Protein AF-A0A7S2Y8M7-F1 (afdb_monomer_lite)

Secondary structure (DSSP, 8-state):
----PPP--SSPPP--HHHHHHHHHHHHHHHHHHHHHHT-HHHHHHHHHHHHHH-HHHHHHHHHHHHHH-GGG--S-GGG-HHHHS------EEEEEE-TTS-EEEEEEE-SS---HHHHHHHHHHHHHHHHHTTT-HHHHHHHHHHHHHHH--SS--GGGGG----TTT-S-----HHHHHHHHHHHHHHHHHHHH-TTS--EEEEEE-TT-S-HHHHHHHHHHHHHHH---EEEE-HHHHHHHEEE-TTT--EEE--TT-TTSPPEEEEEEEEES-SSGGG---

Radius of gyration: 23.19 Å; chains: 1; bounding box: 55×46×73 Å

Organism: NCBI:txid265537

Structure (mmCIF, N/CA/C/O backbone):
data_AF-A0A7S2Y8M7-F1
#
_entry.id   AF-A0A7S2Y8M7-F1
#
loop_
_atom_site.group_PDB
_atom_site.id
_atom_site.type_symbol
_atom_site.label_atom_id
_atom_site.label_alt_id
_atom_site.label_comp_id
_atom_site.label_asym_id
_atom_site.label_entity_id
_atom_site.label_seq_id
_atom_site.pdbx_PDB_ins_code
_atom_site.Cartn_x
_atom_site.Cartn_y
_atom_site.Cartn_z
_atom_site.occupancy
_atom_site.B_iso_or_equiv
_atom_site.auth_seq_id
_atom_site.auth_comp_id
_atom_site.auth_asym_id
_atom_site.auth_atom_id
_atom_site.pdbx_PDB_model_num
ATOM 1 N N . SER A 1 1 ? 22.356 -1.212 14.391 1.00 62.28 1 SER A N 1
ATOM 2 C CA . SER A 1 1 ? 21.967 -1.662 13.042 1.00 62.28 1 SER A CA 1
ATOM 3 C C . SER A 1 1 ? 22.689 -0.812 12.019 1.00 62.28 1 SER A C 1
ATOM 5 O O . SER A 1 1 ? 22.822 0.383 12.260 1.00 62.28 1 SER A O 1
ATOM 7 N N . TYR A 1 2 ? 23.196 -1.401 10.939 1.00 74.50 2 TYR A N 1
ATOM 8 C CA . TYR A 1 2 ? 23.771 -0.664 9.812 1.00 74.50 2 TYR A CA 1
ATOM 9 C C . TYR A 1 2 ? 22.786 -0.729 8.638 1.00 74.50 2 TYR A C 1
ATOM 11 O O . TYR A 1 2 ? 21.996 -1.668 8.561 1.00 74.50 2 TYR A O 1
ATOM 19 N N . TYR A 1 3 ? 22.774 0.295 7.788 1.00 81.56 3 TYR A N 1
ATOM 20 C CA . TYR A 1 3 ? 21.923 0.319 6.600 1.00 81.56 3 TYR A CA 1
ATOM 21 C C . TYR A 1 3 ? 22.726 -0.162 5.396 1.00 81.56 3 TYR A C 1
ATOM 23 O O . TYR A 1 3 ? 23.853 0.287 5.185 1.00 81.56 3 TYR A O 1
ATOM 31 N N . GLU A 1 4 ? 22.125 -1.044 4.607 1.00 86.38 4 GLU A N 1
ATOM 32 C CA . GLU A 1 4 ? 22.617 -1.434 3.288 1.00 86.38 4 GLU A CA 1
ATOM 33 C C . GLU A 1 4 ? 21.734 -0.809 2.208 1.00 86.38 4 GLU A C 1
ATOM 35 O O . GLU A 1 4 ? 20.564 -0.486 2.440 1.00 86.38 4 GLU A O 1
ATOM 40 N N . CYS A 1 5 ? 22.294 -0.624 1.014 1.00 86.56 5 CYS A N 1
ATOM 41 C CA . CYS A 1 5 ? 21.503 -0.208 -0.134 1.00 86.56 5 CYS A CA 1
ATOM 42 C C . CYS A 1 5 ? 20.453 -1.275 -0.454 1.00 86.56 5 CYS A C 1
ATOM 44 O O . CYS A 1 5 ? 20.764 -2.465 -0.492 1.00 86.56 5 CYS A O 1
ATOM 46 N N . ALA A 1 6 ? 19.225 -0.839 -0.743 1.00 90.69 6 ALA A N 1
ATOM 47 C CA . ALA A 1 6 ? 18.210 -1.738 -1.272 1.00 90.69 6 ALA A CA 1
ATOM 48 C C . ALA A 1 6 ? 18.729 -2.399 -2.566 1.00 90.69 6 ALA A C 1
ATOM 50 O O . ALA A 1 6 ? 19.385 -1.722 -3.368 1.00 90.69 6 ALA A O 1
ATOM 51 N N . PRO A 1 7 ? 18.445 -3.692 -2.794 1.00 92.88 7 PRO A N 1
ATOM 52 C CA . PRO A 1 7 ? 18.804 -4.345 -4.042 1.00 92.88 7 PRO A CA 1
ATOM 53 C C . PRO A 1 7 ? 18.035 -3.682 -5.189 1.00 92.88 7 PRO A C 1
ATOM 55 O O . PRO A 1 7 ? 16.806 -3.689 -5.218 1.00 92.88 7 PRO A O 1
ATOM 58 N N . VAL A 1 8 ? 18.767 -3.087 -6.127 1.00 95.12 8 VAL A N 1
ATOM 59 C CA . VAL A 1 8 ? 18.212 -2.382 -7.288 1.00 95.12 8 VAL A CA 1
ATOM 60 C C . VAL A 1 8 ? 18.925 -2.835 -8.553 1.00 95.12 8 VAL A C 1
ATOM 62 O O . VAL A 1 8 ? 20.124 -3.118 -8.532 1.00 95.12 8 VAL A O 1
ATOM 65 N N . SER A 1 9 ? 18.205 -2.884 -9.675 1.00 96.00 9 SER A N 1
ATOM 66 C CA . SER A 1 9 ? 18.864 -2.999 -10.974 1.00 96.00 9 SER A CA 1
ATOM 67 C C . SER A 1 9 ? 19.657 -1.722 -11.255 1.00 96.00 9 SER A C 1
ATOM 69 O O . SER A 1 9 ? 19.232 -0.620 -10.899 1.00 96.00 9 SER A O 1
ATOM 71 N N . LEU A 1 10 ? 20.812 -1.856 -11.909 1.00 94.69 10 LEU A N 1
ATOM 72 C CA . LEU A 1 10 ? 21.636 -0.699 -12.267 1.00 94.69 10 LEU A CA 1
ATOM 73 C C . LEU A 1 10 ? 20.947 0.187 -13.318 1.00 94.69 10 LEU A C 1
ATOM 75 O O . LEU A 1 10 ? 21.017 1.408 -13.245 1.00 94.69 10 LEU A O 1
ATOM 79 N N . LEU A 1 11 ? 20.276 -0.436 -14.285 1.00 95.44 11 LEU A N 1
ATOM 80 C CA . LEU A 1 11 ? 19.568 0.218 -15.384 1.00 95.44 11 LEU A CA 1
ATOM 81 C C . LEU A 1 11 ? 18.094 -0.231 -15.398 1.00 95.44 11 LEU A C 1
ATOM 83 O O . LEU A 1 11 ? 17.776 -1.286 -14.829 1.00 95.44 11 LEU A O 1
ATOM 87 N N . PRO A 1 12 ? 17.186 0.560 -15.998 1.00 95.44 12 PRO A N 1
ATOM 88 C CA . PRO A 1 12 ? 15.781 0.185 -16.125 1.00 95.44 12 PRO A CA 1
ATOM 89 C C . PRO A 1 12 ? 15.594 -0.967 -17.123 1.00 95.44 12 PRO A C 1
ATOM 91 O O . PRO A 1 12 ? 16.407 -1.154 -18.027 1.00 95.44 12 PRO A O 1
ATOM 94 N N . ASN A 1 13 ? 14.488 -1.696 -16.975 1.00 92.94 13 ASN A N 1
ATOM 95 C CA . ASN A 1 13 ? 14.017 -2.653 -17.975 1.00 92.94 13 ASN A CA 1
ATOM 96 C C . ASN A 1 13 ? 13.012 -1.980 -18.916 1.00 92.94 13 ASN A C 1
ATOM 98 O O . ASN A 1 13 ? 12.191 -1.171 -18.482 1.00 92.94 13 ASN A O 1
ATOM 102 N N . ALA A 1 14 ? 13.057 -2.349 -20.191 1.00 93.00 14 ALA A N 1
ATOM 103 C CA . ALA A 1 14 ? 12.091 -1.959 -21.196 1.00 93.00 14 ALA A CA 1
ATOM 104 C C . ALA A 1 14 ? 10.721 -2.567 -20.883 1.00 93.00 14 ALA A C 1
ATOM 106 O O . ALA A 1 14 ? 10.606 -3.683 -20.373 1.00 93.00 14 ALA A O 1
ATOM 107 N N . PHE A 1 15 ? 9.676 -1.816 -21.214 1.00 94.38 15 PHE A N 1
ATOM 108 C CA . PHE A 1 15 ? 8.293 -2.243 -21.080 1.00 94.38 15 PHE A CA 1
ATOM 109 C C . PHE A 1 15 ? 7.463 -1.577 -22.186 1.00 94.38 15 PHE A C 1
ATOM 111 O O . PHE A 1 15 ? 7.668 -0.385 -22.437 1.00 94.38 15 PHE A O 1
ATOM 118 N N . PRO A 1 16 ? 6.546 -2.288 -22.870 1.00 93.56 16 PRO A N 1
ATOM 119 C CA . PRO A 1 16 ? 5.759 -1.680 -23.935 1.00 93.56 16 PRO A CA 1
ATOM 120 C C . PRO A 1 16 ? 4.859 -0.564 -23.395 1.00 93.56 16 PRO A C 1
ATOM 122 O O . PRO A 1 16 ? 4.104 -0.764 -22.444 1.00 93.56 16 PRO A O 1
ATOM 125 N N . LYS A 1 17 ? 4.896 0.608 -24.037 1.00 92.31 17 LYS A N 1
ATOM 126 C CA . LYS A 1 17 ? 4.125 1.788 -23.616 1.00 92.31 17 LYS A CA 1
ATOM 127 C C . LYS A 1 17 ? 2.622 1.511 -23.517 1.00 92.31 17 LYS A C 1
ATOM 129 O O . LYS A 1 17 ? 2.025 1.826 -22.496 1.00 92.31 17 LYS A O 1
ATOM 134 N N . ALA A 1 18 ? 2.038 0.870 -24.531 1.00 93.81 18 ALA A N 1
ATOM 135 C CA . ALA A 1 18 ? 0.612 0.536 -24.539 1.00 93.81 18 ALA A CA 1
ATOM 136 C C . ALA A 1 18 ? 0.225 -0.369 -23.355 1.00 93.81 18 ALA A C 1
ATOM 138 O O . ALA A 1 18 ? -0.795 -0.155 -22.708 1.00 93.81 18 ALA A O 1
ATOM 139 N N . SER A 1 19 ? 1.078 -1.341 -23.028 1.00 95.94 19 SER A N 1
ATOM 140 C CA . SER A 1 19 ? 0.894 -2.238 -21.888 1.00 95.94 19 SER A CA 1
ATOM 141 C C . SER A 1 19 ? 1.012 -1.493 -20.551 1.00 95.94 19 SER A C 1
ATOM 143 O O . SER A 1 19 ? 0.279 -1.789 -19.610 1.00 95.94 19 SER A O 1
ATOM 145 N N . PHE A 1 20 ? 1.917 -0.512 -20.453 1.00 95.88 20 PHE A N 1
ATOM 146 C CA . PHE A 1 20 ? 2.054 0.337 -19.264 1.00 95.88 20 PHE A CA 1
ATOM 147 C C . PHE A 1 20 ? 0.816 1.218 -19.069 1.00 95.88 20 PHE A C 1
ATOM 149 O O . PHE A 1 20 ? 0.250 1.248 -17.980 1.00 95.88 20 PHE A O 1
ATOM 156 N N . GLU A 1 21 ? 0.367 1.890 -20.129 1.00 96.62 21 GLU A N 1
ATOM 157 C CA . GLU A 1 21 ? -0.826 2.742 -20.113 1.00 96.62 21 GLU A CA 1
ATOM 158 C C . GLU A 1 21 ? -2.077 1.931 -19.757 1.00 96.62 21 GLU A C 1
ATOM 160 O O . GLU A 1 21 ? -2.838 2.341 -18.886 1.00 96.62 21 GLU A O 1
ATOM 165 N N . GLN A 1 22 ? -2.222 0.717 -20.299 1.00 97.88 22 GLN A N 1
ATOM 166 C CA . GLN A 1 22 ? -3.299 -0.197 -19.916 1.00 97.88 22 GLN A CA 1
ATOM 167 C C . GLN A 1 22 ? -3.300 -0.501 -18.406 1.00 97.88 22 GLN A C 1
ATOM 169 O O . GLN A 1 22 ? -4.365 -0.506 -17.784 1.00 97.88 22 GLN A O 1
ATOM 174 N N . ALA A 1 23 ? -2.130 -0.751 -17.802 1.00 97.75 23 ALA A N 1
ATOM 175 C CA . ALA A 1 23 ? -2.016 -1.006 -16.362 1.00 97.75 23 ALA A CA 1
ATOM 176 C C . ALA A 1 23 ? -2.401 0.227 -15.520 1.00 97.75 23 ALA A C 1
ATOM 178 O O . ALA A 1 23 ? -3.024 0.085 -14.465 1.00 97.75 23 ALA A O 1
ATOM 179 N N . VAL A 1 24 ? -2.062 1.431 -15.994 1.00 97.38 24 VAL A N 1
ATOM 180 C CA . VAL A 1 24 ? -2.455 2.700 -15.362 1.00 97.38 24 VAL A CA 1
ATOM 181 C C . VAL A 1 24 ? -3.969 2.911 -15.462 1.00 97.38 24 VAL A C 1
ATOM 183 O O . VAL A 1 24 ? -4.613 3.204 -14.453 1.00 97.38 24 VAL A O 1
ATOM 186 N N . ASP A 1 25 ? -4.550 2.697 -16.641 1.00 98.25 25 ASP A N 1
ATOM 187 C CA . ASP A 1 25 ? -5.970 2.935 -16.918 1.00 98.25 25 ASP A CA 1
ATOM 188 C C . ASP A 1 25 ? -6.894 1.990 -16.138 1.00 98.25 25 ASP A C 1
ATOM 190 O O . ASP A 1 25 ? -7.986 2.378 -15.707 1.00 98.25 25 ASP A O 1
ATOM 194 N N . VAL A 1 26 ? -6.462 0.745 -15.912 1.00 98.06 26 VAL A N 1
ATOM 195 C CA . VAL A 1 26 ? -7.257 -0.250 -15.179 1.00 98.06 26 VAL A CA 1
ATOM 196 C C . VAL A 1 26 ? -7.143 -0.112 -13.654 1.00 98.06 26 VAL A C 1
ATOM 198 O O . VAL A 1 26 ? -8.024 -0.582 -12.933 1.00 98.06 26 VAL A O 1
ATOM 201 N N . ALA A 1 27 ? -6.122 0.570 -13.125 1.00 97.81 27 ALA A N 1
ATOM 202 C CA . ALA A 1 27 ? -5.941 0.759 -11.681 1.00 97.81 27 ALA A CA 1
ATOM 203 C C . ALA A 1 27 ? -7.196 1.311 -10.954 1.00 97.81 27 ALA A C 1
ATOM 205 O O . ALA A 1 27 ? -7.647 0.683 -9.992 1.00 97.81 27 ALA A O 1
ATOM 206 N N . PRO A 1 28 ? -7.857 2.402 -11.405 1.00 98.25 28 PRO A N 1
ATOM 207 C CA . PRO A 1 28 ? -9.091 2.880 -10.771 1.00 98.25 28 PRO A CA 1
ATOM 208 C C . PRO A 1 28 ? -10.290 1.929 -10.936 1.00 98.25 28 PRO A C 1
ATOM 210 O O . PRO A 1 28 ? -11.275 2.050 -10.200 1.00 98.25 28 PRO A O 1
ATOM 213 N N . LEU A 1 29 ? -10.256 1.001 -11.899 1.00 98.38 29 LEU A N 1
ATOM 214 C CA . LEU A 1 29 ? -11.272 -0.048 -12.030 1.00 98.38 29 LEU A CA 1
ATOM 215 C C . LEU A 1 29 ? -11.071 -1.125 -10.962 1.00 98.38 29 LEU A C 1
ATOM 217 O O . LEU A 1 29 ? -12.041 -1.480 -10.296 1.00 98.38 29 LEU A O 1
ATOM 221 N N . PHE A 1 30 ? -9.830 -1.562 -10.725 1.00 98.44 30 PHE A N 1
ATOM 222 C CA . PHE A 1 30 ? -9.515 -2.471 -9.620 1.00 98.44 30 PHE A CA 1
ATOM 223 C C . PHE A 1 30 ? -9.813 -1.851 -8.255 1.00 98.44 30 PHE A C 1
ATOM 225 O O . PHE A 1 30 ? -10.385 -2.531 -7.409 1.00 98.44 30 PHE A O 1
ATOM 232 N N . ASN A 1 31 ? -9.538 -0.558 -8.058 1.00 98.31 31 ASN A N 1
ATOM 233 C CA . ASN A 1 31 ? -9.893 0.130 -6.812 1.00 98.31 31 ASN A CA 1
ATOM 234 C C . ASN A 1 31 ? -11.398 0.031 -6.522 1.00 98.31 31 ASN A C 1
ATOM 236 O O . ASN A 1 31 ? -11.794 -0.349 -5.424 1.00 98.31 31 ASN A O 1
ATOM 240 N N . ARG A 1 32 ? -12.240 0.310 -7.528 1.00 98.19 32 ARG A N 1
ATOM 241 C CA . ARG A 1 32 ? -13.704 0.198 -7.408 1.00 98.19 32 ARG A CA 1
ATOM 242 C C . ARG A 1 32 ? -14.181 -1.243 -7.261 1.00 98.19 32 ARG A C 1
ATOM 244 O O . ARG A 1 32 ? -15.197 -1.478 -6.614 1.00 98.19 32 ARG A O 1
ATOM 251 N N . LEU A 1 33 ? -13.489 -2.193 -7.885 1.00 98.06 33 LEU A N 1
ATOM 252 C CA . LEU A 1 33 ? -13.792 -3.611 -7.739 1.00 98.06 33 LEU A CA 1
ATOM 253 C C . LEU A 1 33 ? -13.556 -4.064 -6.295 1.00 98.06 33 LEU A C 1
ATOM 255 O O . LEU A 1 33 ? -14.461 -4.639 -5.702 1.00 98.06 33 LEU A O 1
ATOM 259 N N . VAL A 1 34 ? -12.383 -3.768 -5.728 1.00 98.06 34 VAL A N 1
ATOM 260 C CA . VAL A 1 34 ? -12.044 -4.121 -4.340 1.00 98.06 34 VAL A CA 1
ATOM 261 C C . VAL A 1 34 ? -13.020 -3.476 -3.366 1.00 98.06 34 VAL A C 1
ATOM 263 O O . VAL A 1 34 ? -13.545 -4.171 -2.504 1.00 98.06 34 VAL A O 1
ATOM 266 N N . ASP A 1 35 ? -13.310 -2.187 -3.542 1.00 97.19 35 ASP A N 1
ATOM 267 C CA . ASP A 1 35 ? -14.271 -1.453 -2.717 1.00 97.19 35 ASP A CA 1
ATOM 268 C C . ASP A 1 35 ? -15.641 -2.154 -2.689 1.00 97.19 35 ASP A C 1
ATOM 270 O O . ASP A 1 35 ? -16.102 -2.589 -1.635 1.00 97.19 35 ASP A O 1
ATOM 274 N N . ARG A 1 36 ? -16.232 -2.417 -3.862 1.00 97.06 36 ARG A N 1
ATOM 275 C CA . ARG A 1 36 ? -17.542 -3.084 -3.963 1.00 97.06 36 ARG A CA 1
ATOM 276 C C . ARG A 1 36 ? -17.541 -4.527 -3.468 1.00 97.06 36 ARG A C 1
ATOM 278 O O . ARG A 1 36 ? -18.536 -4.970 -2.903 1.00 97.06 36 ARG A O 1
ATOM 285 N N . LEU A 1 37 ? -16.468 -5.281 -3.711 1.00 96.31 37 LEU A N 1
ATOM 286 C CA . LEU A 1 37 ? -16.361 -6.659 -3.226 1.00 96.31 37 LEU A CA 1
ATOM 287 C C . LEU A 1 37 ? -16.191 -6.706 -1.707 1.00 96.31 37 LEU A C 1
ATOM 289 O O . LEU A 1 37 ? -16.735 -7.610 -1.081 1.00 96.31 37 LEU A O 1
ATOM 293 N N . SER A 1 38 ? -15.498 -5.729 -1.111 1.00 95.06 38 SER A N 1
ATOM 294 C CA . SER A 1 38 ? -15.310 -5.651 0.343 1.00 95.06 38 SER A CA 1
ATOM 295 C C . SER A 1 38 ? -16.629 -5.474 1.107 1.00 95.06 38 SER A C 1
ATOM 297 O O . SER A 1 38 ? -16.755 -5.919 2.247 1.00 95.06 38 SER A O 1
ATOM 299 N N . GLU A 1 39 ? -17.640 -4.889 0.458 1.00 91.88 39 GLU A N 1
ATOM 300 C CA . GLU A 1 39 ? -18.985 -4.707 1.012 1.00 91.88 39 GLU A CA 1
ATOM 301 C C . GLU A 1 39 ? -19.941 -5.870 0.701 1.00 91.88 39 GLU A C 1
ATOM 303 O O . GLU A 1 39 ? -21.048 -5.925 1.238 1.00 91.88 39 GLU A O 1
ATOM 308 N N . ASN A 1 40 ? -19.542 -6.815 -0.154 1.00 95.81 40 ASN A N 1
ATOM 309 C CA . ASN A 1 40 ? -20.393 -7.926 -0.559 1.00 95.81 40 ASN A CA 1
ATOM 310 C C . ASN A 1 40 ? -20.209 -9.128 0.378 1.00 95.81 40 ASN A C 1
ATOM 312 O O . ASN A 1 40 ? -19.411 -10.029 0.108 1.00 95.81 40 ASN A O 1
ATOM 316 N N . ALA A 1 41 ? -20.973 -9.132 1.473 1.00 94.12 41 ALA A N 1
ATOM 317 C CA . ALA A 1 41 ? -20.939 -10.195 2.475 1.00 94.12 41 ALA A CA 1
ATOM 318 C C . ALA A 1 41 ? -21.186 -11.580 1.871 1.00 94.12 41 ALA A C 1
ATOM 320 O O . ALA A 1 41 ? -20.368 -12.472 2.076 1.00 94.12 41 ALA A O 1
ATOM 321 N N . ASP A 1 42 ? -22.233 -11.746 1.060 1.00 95.25 42 ASP A N 1
ATOM 322 C CA . ASP A 1 42 ? -22.575 -13.040 0.458 1.00 95.25 42 ASP A CA 1
ATOM 323 C C . ASP A 1 42 ? -21.420 -13.605 -0.379 1.00 95.25 42 ASP A C 1
ATOM 325 O O . ASP A 1 42 ? -21.085 -14.788 -0.273 1.00 95.25 42 ASP A O 1
ATOM 329 N N . PHE A 1 43 ? -20.774 -12.759 -1.189 1.00 96.31 43 PHE A N 1
ATOM 330 C CA . PHE A 1 43 ? -19.616 -13.153 -1.990 1.00 96.31 43 PHE A CA 1
ATOM 331 C C . PHE A 1 43 ? -18.426 -13.560 -1.116 1.00 96.31 43 PHE A C 1
ATOM 333 O O . PHE A 1 43 ? -17.826 -14.613 -1.354 1.00 96.31 43 PHE A O 1
ATOM 340 N N . LEU A 1 44 ? -18.087 -12.743 -0.113 1.00 96.12 44 LEU A N 1
ATOM 341 C CA . LEU A 1 44 ? -16.954 -13.002 0.775 1.00 96.12 44 LEU A CA 1
ATOM 342 C C . LEU A 1 44 ? -17.175 -14.267 1.606 1.00 96.12 44 LEU A C 1
ATOM 344 O O . LEU A 1 44 ? -16.280 -15.104 1.671 1.00 96.12 44 LEU A O 1
ATOM 348 N N . GLU A 1 45 ? -18.366 -14.460 2.172 1.00 94.75 45 GLU A N 1
ATOM 349 C CA . GLU A 1 45 ? -18.706 -15.663 2.933 1.00 94.75 45 GLU A CA 1
ATOM 350 C C . GLU A 1 45 ? -18.650 -16.913 2.055 1.00 94.75 45 GLU A C 1
ATOM 352 O O . GLU A 1 45 ? -17.966 -17.878 2.393 1.00 94.75 45 GLU A O 1
ATOM 357 N N . THR A 1 46 ? -19.309 -16.879 0.894 1.00 96.00 46 THR A N 1
ATOM 358 C CA . THR A 1 46 ? -19.354 -18.026 -0.025 1.00 96.00 46 THR A CA 1
ATOM 359 C C . THR A 1 46 ? -17.955 -18.433 -0.487 1.00 96.00 46 THR A C 1
ATOM 361 O O . THR A 1 46 ? -17.666 -19.621 -0.618 1.00 96.00 46 THR A O 1
ATOM 364 N N . THR A 1 47 ? -17.076 -17.456 -0.722 1.00 96.00 47 THR A N 1
ATOM 365 C CA . THR A 1 47 ? -15.731 -17.708 -1.253 1.00 96.00 47 THR A CA 1
ATOM 366 C C . THR A 1 47 ? -14.733 -18.094 -0.159 1.00 96.00 47 THR A C 1
ATOM 368 O O . THR A 1 47 ? -13.866 -18.933 -0.401 1.00 96.00 47 THR A O 1
ATOM 371 N N . LEU A 1 48 ? -14.829 -17.503 1.038 1.00 96.44 48 LEU A N 1
ATOM 372 C CA . LEU A 1 48 ? -13.803 -17.632 2.080 1.00 96.44 48 LEU A CA 1
ATOM 373 C C . LEU A 1 48 ? -14.133 -18.646 3.178 1.00 96.44 48 LEU A C 1
ATOM 375 O O . LEU A 1 48 ? -13.198 -19.110 3.825 1.00 96.44 48 LEU A O 1
ATOM 379 N N . ILE A 1 49 ? -15.397 -19.040 3.387 1.00 95.75 49 ILE A N 1
ATOM 380 C CA . ILE A 1 49 ? -15.733 -20.086 4.375 1.00 95.75 49 ILE A CA 1
ATOM 381 C C . ILE A 1 49 ? -14.956 -21.388 4.103 1.00 95.75 49 ILE A C 1
ATOM 383 O O . ILE A 1 49 ? -14.275 -21.845 5.022 1.00 95.75 49 ILE A O 1
ATOM 387 N N . PRO A 1 50 ? -14.941 -21.950 2.872 1.00 97.06 50 PRO A N 1
ATOM 388 C CA . PRO A 1 50 ? -14.190 -23.179 2.603 1.00 97.06 50 PRO A CA 1
ATOM 389 C C . PRO A 1 50 ? -12.678 -23.020 2.818 1.00 97.06 50 PRO A C 1
ATOM 391 O O . PRO A 1 50 ? -11.994 -23.966 3.196 1.00 97.06 50 PRO A O 1
ATOM 394 N N . VAL A 1 51 ? -12.142 -21.814 2.590 1.00 94.81 51 VAL A N 1
ATOM 395 C CA . VAL A 1 51 ? -10.725 -21.511 2.839 1.00 94.81 51 VAL A CA 1
ATOM 396 C C . VAL A 1 51 ? -10.446 -21.462 4.339 1.00 94.81 51 VAL A C 1
ATOM 398 O O . VAL A 1 51 ? -9.466 -22.046 4.791 1.00 94.81 51 VAL A O 1
ATOM 401 N N . GLY A 1 52 ? -11.321 -20.831 5.125 1.00 94.19 52 GLY A N 1
ATOM 402 C CA . GLY A 1 52 ? -11.207 -20.780 6.582 1.00 94.19 52 GLY A CA 1
ATOM 403 C C . GLY A 1 52 ? -11.297 -22.157 7.250 1.00 94.19 52 GLY A C 1
ATOM 404 O O . GLY A 1 52 ? -10.662 -22.383 8.273 1.00 94.19 52 GLY A O 1
ATOM 405 N N . GLU A 1 53 ? -12.017 -23.116 6.664 1.00 94.12 53 GLU A N 1
ATOM 406 C CA . GLU A 1 53 ? -12.027 -24.503 7.160 1.00 94.12 53 GLU A CA 1
ATOM 407 C C . GLU A 1 53 ? -10.649 -25.182 7.051 1.00 94.12 53 GLU A C 1
ATOM 409 O O . GLU A 1 53 ? -10.328 -26.058 7.856 1.00 94.12 53 GLU A O 1
ATOM 414 N N . ALA A 1 54 ? -9.830 -24.768 6.078 1.00 95.94 54 ALA A N 1
ATOM 415 C CA . ALA A 1 54 ? -8.498 -25.316 5.831 1.00 95.94 54 ALA A CA 1
ATOM 416 C C . ALA A 1 54 ? -7.355 -24.467 6.421 1.00 95.94 54 ALA A C 1
ATOM 418 O O . ALA A 1 54 ? -6.302 -25.017 6.745 1.00 95.94 54 ALA A O 1
ATOM 419 N N . ASP A 1 55 ? -7.543 -23.151 6.563 1.00 96.81 55 ASP A N 1
ATOM 420 C CA . ASP A 1 55 ? -6.540 -22.210 7.068 1.00 96.81 55 ASP A CA 1
ATOM 421 C C . ASP A 1 55 ? -7.024 -21.472 8.335 1.00 96.81 55 ASP A C 1
ATOM 423 O O . ASP A 1 55 ? -7.861 -20.562 8.249 1.00 96.81 55 ASP A O 1
ATOM 427 N N . PRO A 1 56 ? -6.462 -21.793 9.520 1.00 95.62 56 PRO A N 1
ATOM 428 C CA . PRO A 1 56 ? -6.834 -21.156 10.781 1.00 95.62 56 PRO A CA 1
ATOM 429 C C . PRO A 1 56 ? -6.659 -19.637 10.787 1.00 95.62 56 PRO A C 1
ATOM 431 O O . PRO A 1 56 ? -7.396 -18.943 11.485 1.00 95.62 56 PRO A O 1
ATOM 434 N N . PHE A 1 57 ? -5.694 -19.107 10.032 1.00 95.50 57 PHE A N 1
ATOM 435 C CA . PHE A 1 57 ? -5.464 -17.668 9.973 1.00 95.50 57 PHE A CA 1
ATOM 436 C C . PHE A 1 57 ? -6.607 -16.953 9.247 1.00 95.50 57 PHE A C 1
ATOM 438 O O . PHE A 1 57 ? -7.247 -16.070 9.822 1.00 95.50 57 PHE A O 1
ATOM 445 N N . THR A 1 58 ? -6.935 -17.398 8.033 1.00 96.19 58 THR A N 1
ATOM 446 C CA . THR A 1 58 ? -8.084 -16.895 7.266 1.00 96.19 58 THR A CA 1
ATOM 447 C C . THR A 1 58 ? -9.387 -17.044 8.048 1.00 96.19 58 THR A C 1
ATOM 449 O O . THR A 1 58 ? -10.215 -16.133 8.036 1.00 96.19 58 THR A O 1
ATOM 452 N N . PHE A 1 59 ? -9.561 -18.140 8.793 1.00 96.38 59 PHE A N 1
ATOM 453 C CA . PHE A 1 59 ? -10.736 -18.333 9.643 1.00 96.38 59 PHE A CA 1
ATOM 454 C C . PHE A 1 59 ? -10.908 -17.234 10.697 1.00 96.38 59 PHE A C 1
ATOM 456 O O . PHE A 1 59 ? -12.023 -16.754 10.905 1.00 96.38 59 PHE A O 1
ATOM 463 N N . GLN A 1 60 ? -9.824 -16.808 11.353 1.00 96.44 60 GLN A N 1
ATOM 464 C CA . GLN A 1 60 ? -9.897 -15.733 12.347 1.00 96.44 60 GLN A CA 1
ATOM 465 C C . GLN A 1 60 ? -10.218 -14.383 11.702 1.00 96.44 60 GLN A C 1
ATOM 467 O O . GLN A 1 60 ? -11.040 -13.635 12.230 1.00 96.44 60 GLN A O 1
ATOM 472 N N . LEU A 1 61 ? -9.644 -14.090 10.531 1.00 96.19 61 LEU A N 1
ATOM 473 C CA . LEU A 1 61 ? -9.988 -12.881 9.777 1.00 96.19 61 LEU A CA 1
ATOM 474 C C . LEU A 1 61 ? -11.467 -12.877 9.366 1.00 96.19 61 LEU A C 1
ATOM 476 O O . LEU A 1 61 ? -12.146 -11.861 9.510 1.00 96.19 61 LEU A O 1
ATOM 480 N N . LEU A 1 62 ? -11.988 -14.023 8.919 1.00 96.38 62 LEU A N 1
ATOM 481 C CA . LEU A 1 62 ? -13.395 -14.172 8.559 1.00 96.38 62 LEU A CA 1
ATOM 482 C C . LEU A 1 62 ? -14.318 -13.997 9.771 1.00 96.38 62 LEU A C 1
ATOM 484 O O . LEU A 1 62 ? -15.358 -13.357 9.648 1.00 96.38 62 LEU A O 1
ATOM 488 N N . LYS A 1 63 ? -13.931 -14.495 10.951 1.00 96.25 63 LYS A N 1
ATOM 489 C CA . LYS A 1 63 ? -14.678 -14.251 12.193 1.00 96.25 63 LYS A CA 1
ATOM 490 C C . LYS A 1 63 ? -14.752 -12.771 12.545 1.00 96.25 63 LYS A C 1
ATOM 492 O O . LYS A 1 63 ? -15.834 -12.288 12.852 1.00 96.25 63 LYS A O 1
ATOM 497 N N . LEU A 1 64 ? -13.634 -12.047 12.467 1.00 95.38 64 LEU A N 1
ATOM 498 C CA . LEU A 1 64 ? -13.620 -10.597 12.698 1.00 95.38 64 LEU A CA 1
ATOM 499 C C . LEU A 1 64 ? -14.503 -9.865 11.682 1.00 95.38 64 LEU A C 1
ATOM 501 O O . LEU A 1 64 ? -15.261 -8.968 12.047 1.00 95.38 64 LEU A O 1
ATOM 505 N N . TYR A 1 65 ? -14.446 -10.276 10.413 1.00 96.00 65 TYR A N 1
ATOM 506 C CA . TYR A 1 65 ? -15.321 -9.744 9.375 1.00 96.00 65 TYR A CA 1
ATOM 507 C C . TYR A 1 65 ? -16.803 -9.978 9.703 1.00 96.00 65 TYR A C 1
ATOM 509 O O . TYR A 1 65 ? -17.591 -9.037 9.658 1.00 96.00 65 TYR A O 1
ATOM 517 N N . GLN A 1 66 ? -17.181 -11.205 10.068 1.00 95.88 66 GLN A N 1
ATOM 518 C CA . GLN A 1 66 ? -18.555 -11.559 10.432 1.00 95.88 66 GLN A CA 1
ATOM 519 C C . GLN A 1 66 ? -19.041 -10.760 11.645 1.00 95.88 66 GLN A C 1
ATOM 521 O O . GLN A 1 66 ? -20.124 -10.183 11.592 1.00 95.88 66 GLN A O 1
ATOM 526 N N . GLU A 1 67 ? -18.212 -10.663 12.685 1.00 96.31 67 GLU A N 1
ATOM 527 C CA . GLU A 1 67 ? -18.509 -9.935 13.919 1.00 96.31 67 GLU A CA 1
ATOM 528 C C . GLU A 1 67 ? -18.776 -8.444 13.666 1.00 96.31 67 GLU A C 1
ATOM 530 O O . GLU A 1 67 ? -19.653 -7.853 14.291 1.00 96.31 67 GLU A O 1
ATOM 535 N N . ILE A 1 68 ? -18.055 -7.823 12.729 1.00 94.56 68 ILE A N 1
ATOM 536 C CA . ILE A 1 68 ? -18.214 -6.396 12.419 1.00 94.56 68 ILE A CA 1
ATOM 537 C C . ILE A 1 68 ? -19.326 -6.171 11.391 1.00 94.56 68 ILE A C 1
ATOM 539 O O . ILE A 1 68 ? -20.145 -5.267 11.552 1.00 94.56 68 ILE A O 1
ATOM 543 N N . TYR A 1 69 ? -19.370 -6.951 10.314 1.00 94.12 69 TYR A N 1
ATOM 544 C CA . TYR A 1 69 ? -20.149 -6.591 9.129 1.00 94.12 69 TYR A CA 1
ATOM 545 C C . TYR A 1 69 ? -21.466 -7.348 8.988 1.00 94.12 69 TYR A C 1
ATOM 547 O O . TYR A 1 69 ? -22.394 -6.781 8.398 1.00 94.12 69 TYR A O 1
ATOM 555 N N . ILE A 1 70 ? -21.601 -8.544 9.571 1.00 94.00 70 ILE A N 1
ATOM 556 C CA . ILE A 1 70 ? -22.776 -9.407 9.398 1.00 94.00 70 ILE A CA 1
ATOM 557 C C . ILE A 1 70 ? -23.667 -9.353 10.646 1.00 94.00 70 ILE A C 1
ATOM 559 O O . ILE A 1 70 ? -23.327 -9.960 11.660 1.00 94.00 70 ILE A O 1
ATOM 563 N N . PRO A 1 71 ? -24.826 -8.661 10.593 1.00 90.81 71 PRO A N 1
ATOM 564 C CA . PRO A 1 71 ? -25.659 -8.424 11.774 1.00 90.81 71 PRO A CA 1
ATOM 565 C C . PRO A 1 71 ? -26.062 -9.701 12.517 1.00 90.81 71 PRO A C 1
ATOM 567 O O . PRO A 1 71 ? -25.977 -9.741 13.737 1.00 90.81 71 PRO A O 1
ATOM 570 N N . ASP A 1 72 ? -26.422 -10.758 11.787 1.00 92.44 72 ASP A N 1
ATOM 571 C CA . ASP A 1 72 ? -26.893 -12.018 12.379 1.00 92.44 72 ASP A CA 1
ATOM 572 C C . ASP A 1 72 ? -25.775 -12.838 13.048 1.00 92.44 72 ASP A C 1
ATOM 574 O O . ASP A 1 72 ? -26.052 -13.800 13.764 1.00 92.44 72 ASP A O 1
ATOM 578 N N . LYS A 1 73 ? -24.509 -12.474 12.807 1.00 93.62 73 LYS A N 1
ATOM 579 C CA . LYS A 1 73 ? -23.317 -13.130 13.366 1.00 93.62 73 LYS A CA 1
ATOM 580 C C . LYS A 1 73 ? -22.557 -12.242 14.352 1.00 93.62 73 LYS A C 1
ATOM 582 O O . LYS A 1 73 ? -21.568 -12.701 14.907 1.00 93.62 73 LYS A O 1
ATOM 587 N N . SER A 1 74 ? -23.009 -11.007 14.559 1.00 95.19 74 SER A N 1
ATOM 588 C CA . SER A 1 74 ? -22.355 -10.019 15.412 1.00 95.19 74 SER A CA 1
ATOM 589 C C . SER A 1 74 ? -22.841 -10.123 16.855 1.00 95.19 74 SER A C 1
ATOM 591 O O . SER A 1 74 ? -24.046 -10.142 17.110 1.00 95.19 74 SER A O 1
ATOM 593 N N . SER A 1 75 ? -21.915 -10.133 17.814 1.00 94.31 75 SER A N 1
ATOM 594 C CA . SER A 1 75 ? -22.226 -9.902 19.230 1.00 94.31 75 SER A CA 1
ATOM 595 C C . SER A 1 75 ? -22.203 -8.414 19.614 1.00 94.31 75 SER A C 1
ATOM 597 O O . SER A 1 75 ? -22.644 -8.054 20.709 1.00 94.31 75 SER A O 1
ATOM 599 N N . ILE A 1 76 ? -21.747 -7.535 18.711 1.00 92.00 76 ILE A N 1
ATOM 600 C CA . ILE A 1 76 ? -21.669 -6.086 18.919 1.00 92.00 76 ILE A CA 1
ATOM 601 C C . ILE A 1 76 ? -23.062 -5.457 18.739 1.00 92.00 76 ILE A C 1
ATOM 603 O O . ILE A 1 76 ? -23.661 -5.573 17.664 1.00 92.00 76 ILE A O 1
ATOM 607 N N . PRO A 1 77 ? -23.595 -4.723 19.736 1.00 91.38 77 PRO A N 1
ATOM 608 C CA . PRO A 1 77 ? -24.862 -4.016 19.577 1.00 91.38 77 PRO A CA 1
ATOM 609 C C . PRO A 1 77 ? -24.808 -3.037 18.389 1.00 91.38 77 PRO A C 1
ATOM 611 O O . PRO A 1 77 ? -23.827 -2.308 18.263 1.00 91.38 77 PRO A O 1
ATOM 614 N N . PRO A 1 78 ? -25.853 -2.918 17.545 1.00 90.31 78 PRO A N 1
ATOM 615 C CA . PRO A 1 78 ? -25.806 -2.050 16.361 1.00 90.31 78 PRO A CA 1
ATOM 616 C C . PRO A 1 78 ? -25.471 -0.579 16.652 1.00 90.31 78 PRO A C 1
ATOM 618 O O . PRO A 1 78 ? -24.777 0.062 15.869 1.00 90.31 78 PRO A O 1
ATOM 621 N N . ALA A 1 79 ? -25.928 -0.055 17.796 1.00 89.44 79 ALA A N 1
ATOM 622 C CA . ALA A 1 79 ? -25.615 1.302 18.255 1.00 89.44 79 ALA A CA 1
ATOM 623 C C . ALA A 1 79 ? -24.146 1.484 18.686 1.00 89.44 79 ALA A C 1
ATOM 625 O O . ALA A 1 79 ? -23.694 2.609 18.853 1.00 89.44 79 ALA A O 1
ATOM 626 N N . GLN A 1 80 ? -23.429 0.376 18.867 1.00 89.31 80 GLN A N 1
ATOM 627 C CA . GLN A 1 80 ? -22.051 0.271 19.331 1.00 89.31 80 GLN A CA 1
ATOM 628 C C . GLN A 1 80 ? -21.148 -0.399 18.281 1.00 89.31 80 GLN A C 1
ATOM 630 O O . GLN A 1 80 ? -20.082 -0.917 18.589 1.00 89.31 80 GLN A O 1
ATOM 635 N N . ASN A 1 81 ? -21.563 -0.444 17.014 1.00 92.44 81 ASN A N 1
ATOM 636 C CA . ASN A 1 81 ? -20.734 -0.990 15.943 1.00 92.44 81 ASN A CA 1
ATOM 637 C C . ASN A 1 81 ? -20.084 0.142 15.138 1.00 92.44 81 ASN A C 1
ATOM 639 O O . ASN A 1 81 ? -20.364 0.341 13.953 1.00 92.44 81 ASN A O 1
ATOM 643 N N . TRP A 1 82 ? -19.231 0.916 15.815 1.00 92.12 82 TRP A N 1
ATOM 644 C CA . TRP A 1 82 ? -18.516 2.051 15.222 1.00 92.12 82 TRP A CA 1
ATOM 645 C C . TRP A 1 82 ? -17.569 1.609 14.101 1.00 92.12 82 TRP A C 1
ATOM 647 O O . TRP A 1 82 ? -17.470 2.287 13.082 1.00 92.12 82 TRP A O 1
ATOM 657 N N . ALA A 1 83 ? -16.950 0.429 14.229 1.00 89.81 83 ALA A N 1
ATOM 658 C CA . ALA A 1 83 ? -16.057 -0.129 13.211 1.00 89.81 83 ALA A CA 1
ATOM 659 C C . ALA A 1 83 ? -16.749 -0.296 11.847 1.00 89.81 83 ALA A C 1
ATOM 661 O O . ALA A 1 83 ? -16.159 0.014 10.814 1.00 89.81 83 ALA A O 1
ATOM 662 N N . LYS A 1 84 ? -18.024 -0.712 11.825 1.00 91.50 84 LYS A N 1
ATOM 663 C CA . LYS A 1 84 ? -18.809 -0.821 10.585 1.00 91.50 84 LYS A CA 1
ATOM 664 C C . LYS A 1 84 ? -19.068 0.536 9.914 1.00 91.50 84 LYS A C 1
ATOM 666 O O . LYS A 1 84 ? -19.252 0.578 8.697 1.00 91.50 84 LYS A O 1
ATOM 671 N N . GLN A 1 85 ? -19.094 1.618 10.695 1.00 88.06 85 GLN A N 1
ATOM 672 C CA . GLN A 1 85 ? -19.364 2.989 10.242 1.00 88.06 85 GLN A CA 1
ATOM 673 C C . GLN A 1 85 ? -18.094 3.784 9.904 1.00 88.06 85 GLN A C 1
ATOM 675 O O . GLN A 1 85 ? -18.202 4.902 9.399 1.00 88.06 85 GLN A O 1
ATOM 680 N N . ALA A 1 86 ? -16.911 3.232 10.184 1.00 90.69 86 ALA A N 1
ATOM 681 C CA . ALA A 1 86 ? -15.644 3.885 9.897 1.00 90.69 86 ALA A CA 1
ATOM 682 C C . ALA A 1 86 ? -15.440 4.077 8.385 1.00 90.69 86 ALA A C 1
ATOM 684 O O . ALA A 1 86 ? -15.753 3.196 7.576 1.00 90.69 86 ALA A O 1
ATOM 685 N N . ASP A 1 87 ? -14.871 5.226 8.013 1.00 94.44 87 ASP A N 1
ATOM 686 C CA . ASP A 1 87 ? -14.435 5.468 6.640 1.00 94.44 87 ASP A CA 1
ATOM 687 C C . ASP A 1 87 ? -13.272 4.527 6.287 1.00 94.44 87 ASP A C 1
ATOM 689 O O . ASP A 1 87 ? -12.457 4.156 7.136 1.00 94.44 87 ASP A O 1
ATOM 693 N N . ARG A 1 88 ? -13.178 4.140 5.013 1.00 95.06 88 ARG A N 1
ATOM 694 C CA . ARG A 1 88 ? -12.203 3.149 4.539 1.00 95.06 88 ARG A CA 1
ATOM 695 C C . ARG A 1 88 ? -11.237 3.792 3.556 1.00 95.06 88 ARG A C 1
ATOM 697 O O . ARG A 1 88 ? -11.647 4.506 2.645 1.00 95.06 88 ARG A O 1
ATOM 704 N N . LEU A 1 89 ? -9.948 3.502 3.720 1.00 97.88 89 LEU A N 1
ATOM 705 C CA . LEU A 1 89 ? -8.888 3.934 2.812 1.00 97.88 89 LEU A CA 1
ATOM 706 C C . LEU A 1 89 ? -8.186 2.713 2.215 1.00 97.88 89 LEU A C 1
ATOM 708 O O . LEU A 1 89 ? -7.611 1.905 2.940 1.00 97.88 89 LEU A O 1
ATOM 712 N N . GLY A 1 90 ? -8.192 2.611 0.885 1.00 97.56 90 GLY A N 1
ATOM 713 C CA . GLY A 1 90 ? -7.484 1.570 0.144 1.00 97.56 90 GLY A CA 1
ATOM 714 C C . GLY A 1 90 ? -6.172 2.067 -0.461 1.00 97.56 90 GLY A C 1
ATOM 715 O O . GLY A 1 90 ? -6.189 2.954 -1.313 1.00 97.56 90 GLY A O 1
ATOM 716 N N . LEU A 1 91 ? -5.042 1.472 -0.063 1.00 98.00 91 LEU A N 1
ATOM 717 C CA . LEU A 1 91 ? -3.720 1.702 -0.666 1.00 98.00 91 LEU A CA 1
ATOM 718 C C . LEU A 1 91 ? -3.231 0.411 -1.337 1.00 98.00 91 LEU A C 1
ATOM 720 O O . LEU A 1 91 ? -2.508 -0.399 -0.751 1.00 98.00 91 LEU A O 1
ATOM 724 N N . PHE A 1 92 ? -3.691 0.199 -2.567 1.00 97.94 92 PHE A N 1
ATOM 725 C CA . PHE A 1 92 ? -3.552 -1.077 -3.269 1.00 97.94 92 PHE A CA 1
ATOM 726 C C . PHE A 1 92 ? -2.365 -1.101 -4.232 1.00 97.94 92 PHE A C 1
ATOM 728 O O . PHE A 1 92 ? -1.924 -0.061 -4.726 1.00 97.94 92 PHE A O 1
ATOM 735 N N . ARG A 1 93 ? -1.882 -2.308 -4.542 1.00 98.31 93 ARG A N 1
ATOM 736 C CA . ARG A 1 93 ? -0.920 -2.546 -5.621 1.00 98.31 93 ARG A CA 1
ATOM 737 C C . ARG A 1 93 ? -1.380 -3.723 -6.470 1.00 98.31 93 ARG A C 1
ATOM 739 O O . ARG A 1 93 ? -1.579 -4.818 -5.959 1.00 98.31 93 ARG A O 1
ATOM 746 N N . SER A 1 94 ? -1.553 -3.483 -7.763 1.00 98.19 94 SER A N 1
ATOM 747 C CA . SER A 1 94 ? -1.851 -4.534 -8.731 1.00 98.19 94 SER A CA 1
ATOM 748 C C . SER A 1 94 ? -0.580 -4.889 -9.485 1.00 98.19 94 SER A C 1
ATOM 750 O O . SER A 1 94 ? -0.006 -4.026 -10.148 1.00 98.19 94 SER A O 1
ATOM 752 N N . ASP A 1 95 ? -0.173 -6.149 -9.401 1.00 98.25 95 ASP A N 1
ATOM 753 C CA . ASP A 1 95 ? 1.077 -6.638 -9.966 1.00 98.25 95 ASP A CA 1
ATOM 754 C C . ASP A 1 95 ? 0.802 -7.391 -11.275 1.00 98.25 95 ASP A C 1
ATOM 756 O O . ASP A 1 95 ? -0.099 -8.231 -11.359 1.00 98.25 95 ASP A O 1
ATOM 760 N N . TYR A 1 96 ? 1.572 -7.069 -12.317 1.00 98.00 96 TYR A N 1
ATOM 761 C CA . TYR A 1 96 ? 1.396 -7.603 -13.667 1.00 98.00 96 TYR A CA 1
ATOM 762 C C . TYR A 1 96 ? 2.696 -8.201 -14.195 1.00 98.00 96 TYR A C 1
ATOM 764 O O . TYR A 1 96 ? 3.780 -7.671 -13.953 1.00 98.00 96 TYR A O 1
ATOM 772 N N . MET A 1 97 ? 2.574 -9.261 -14.989 1.00 96.75 97 MET A N 1
ATOM 773 C CA . MET A 1 97 ? 3.654 -9.774 -15.830 1.00 96.75 97 MET A CA 1
ATOM 774 C C . MET A 1 97 ? 3.304 -9.591 -17.304 1.00 96.75 97 MET A C 1
ATOM 776 O O . MET A 1 97 ? 2.146 -9.738 -17.704 1.00 96.75 97 MET A O 1
ATOM 780 N N . LEU A 1 98 ? 4.317 -9.273 -18.108 1.00 94.31 98 LEU A N 1
ATOM 781 C CA . LEU A 1 98 ? 4.199 -9.197 -19.559 1.00 94.31 98 LEU A CA 1
ATOM 782 C C . LEU A 1 98 ? 4.247 -10.611 -20.149 1.00 94.31 98 LEU A C 1
ATOM 784 O O . LEU A 1 98 ? 5.124 -11.402 -19.801 1.00 94.31 98 LEU A O 1
ATOM 788 N N . HIS A 1 99 ? 3.300 -10.935 -21.020 1.00 91.62 99 HIS A N 1
ATOM 789 C CA . HIS A 1 99 ? 3.255 -12.201 -21.742 1.00 91.62 99 HIS A CA 1
ATOM 790 C C . HIS A 1 99 ? 3.945 -12.091 -23.113 1.00 91.62 99 HIS A C 1
ATOM 792 O O . HIS A 1 99 ? 4.286 -10.995 -23.552 1.00 91.62 99 HIS A O 1
ATOM 798 N N . THR A 1 100 ? 4.175 -13.222 -23.787 1.00 85.75 100 THR A N 1
ATOM 799 C CA . THR A 1 100 ? 4.929 -13.283 -25.058 1.00 85.75 100 THR A CA 1
ATOM 800 C C . THR A 1 100 ? 4.261 -12.526 -26.210 1.00 85.75 100 THR A C 1
ATOM 802 O O . THR A 1 100 ? 4.924 -12.153 -27.171 1.00 85.75 100 THR A O 1
ATOM 805 N N . ASP A 1 101 ? 2.961 -12.256 -26.107 1.00 85.69 101 ASP A N 1
ATOM 806 C CA . ASP A 1 101 ? 2.167 -11.445 -27.035 1.00 85.69 101 ASP A CA 1
ATOM 807 C C . ASP A 1 101 ? 2.130 -9.948 -26.660 1.00 85.69 101 ASP A C 1
ATOM 809 O O . ASP A 1 101 ? 1.334 -9.187 -27.209 1.00 85.69 101 ASP A O 1
ATOM 813 N N . ASN A 1 102 ? 2.983 -9.514 -25.724 1.00 86.56 102 ASN A N 1
ATOM 814 C CA . ASN A 1 102 ? 3.008 -8.179 -25.120 1.00 86.56 102 ASN A CA 1
ATOM 815 C C . ASN A 1 102 ? 1.741 -7.795 -24.329 1.00 86.56 102 ASN A C 1
ATOM 817 O O . ASN A 1 102 ? 1.615 -6.645 -23.893 1.00 86.56 102 ASN A O 1
ATOM 821 N N . ALA A 1 103 ? 0.821 -8.730 -24.077 1.00 92.12 103 ALA A N 1
ATOM 822 C CA . A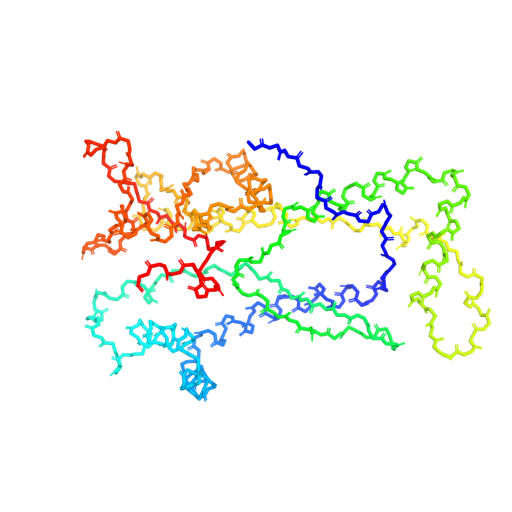LA A 1 103 ? -0.304 -8.488 -23.185 1.00 92.12 103 ALA A CA 1
ATOM 823 C C . ALA A 1 103 ? 0.146 -8.534 -21.718 1.00 92.12 103 ALA A C 1
ATOM 825 O O . ALA A 1 103 ? 0.980 -9.353 -21.327 1.00 92.12 103 ALA A O 1
ATOM 826 N N . ILE A 1 104 ? -0.438 -7.681 -20.876 1.00 97.00 104 ILE A N 1
ATOM 827 C CA . ILE A 1 104 ? -0.249 -7.769 -19.423 1.00 97.00 104 ILE A CA 1
ATOM 828 C C . ILE A 1 104 ? -1.237 -8.754 -18.814 1.00 97.00 104 ILE A C 1
ATOM 830 O O . ILE A 1 104 ? -2.429 -8.743 -19.123 1.00 97.00 104 ILE A O 1
ATOM 834 N N . LYS A 1 105 ? -0.744 -9.592 -17.905 1.00 97.44 105 LYS A N 1
ATOM 835 C CA . LYS A 1 105 ? -1.559 -10.499 -17.096 1.00 97.44 105 LYS A CA 1
ATOM 836 C C . LYS A 1 105 ? -1.371 -10.140 -15.631 1.00 97.44 105 LYS A C 1
ATOM 838 O O . LYS A 1 105 ? -0.238 -10.068 -15.159 1.00 97.44 105 LYS A O 1
ATOM 843 N N . GLN A 1 106 ? -2.476 -9.879 -14.935 1.00 98.19 106 GLN A N 1
ATOM 844 C CA . GLN A 1 106 ? -2.447 -9.633 -13.496 1.00 98.19 106 GLN A CA 1
ATOM 845 C C . GLN A 1 106 ? -2.049 -10.928 -12.788 1.00 98.19 106 GLN A C 1
ATOM 847 O O . GLN A 1 106 ? -2.621 -11.984 -13.057 1.00 98.19 106 GLN A O 1
ATOM 852 N N . VAL A 1 107 ? -1.054 -10.836 -11.913 1.00 97.94 107 VAL A N 1
ATOM 853 C CA . VAL A 1 107 ? -0.551 -11.962 -11.118 1.00 97.94 107 VAL A CA 1
ATOM 854 C C . VAL A 1 107 ? -1.063 -11.872 -9.688 1.00 97.94 107 VAL A C 1
ATOM 856 O O . VAL A 1 107 ? -1.393 -12.892 -9.093 1.00 97.94 107 VAL A O 1
ATOM 859 N N . GLU A 1 108 ? -1.164 -10.658 -9.148 1.00 97.81 108 GLU A N 1
ATOM 860 C CA . GLU A 1 108 ? -1.576 -10.434 -7.767 1.00 97.81 108 GLU A CA 1
ATOM 861 C C . GLU A 1 108 ? -2.257 -9.069 -7.608 1.00 97.81 108 GLU A C 1
ATOM 863 O O . GLU A 1 108 ? -1.945 -8.109 -8.320 1.00 97.81 108 GLU A O 1
ATOM 868 N N . LEU A 1 109 ? -3.180 -8.983 -6.649 1.00 98.12 109 LEU A N 1
ATOM 869 C CA . LEU A 1 109 ? -3.768 -7.731 -6.188 1.00 98.12 109 LEU A CA 1
ATOM 870 C C . LEU A 1 109 ? -3.587 -7.616 -4.674 1.00 98.12 109 LEU A C 1
ATOM 872 O O . LEU A 1 109 ? -4.299 -8.242 -3.894 1.00 98.12 109 LEU A O 1
ATOM 876 N N . ASN A 1 110 ? -2.628 -6.791 -4.274 1.00 98.19 110 ASN A N 1
ATOM 877 C CA . ASN A 1 110 ? -2.264 -6.556 -2.887 1.00 98.19 110 ASN A CA 1
ATOM 878 C C . ASN A 1 110 ? -3.147 -5.456 -2.282 1.00 98.19 110 ASN A C 1
ATOM 880 O O . ASN A 1 110 ? -3.115 -4.303 -2.727 1.00 98.19 110 ASN A O 1
ATOM 884 N N . THR A 1 111 ? -3.930 -5.808 -1.258 1.00 97.94 111 THR A N 1
ATOM 885 C CA . THR A 1 111 ? -4.841 -4.885 -0.553 1.00 97.94 111 THR A CA 1
ATOM 886 C C . THR A 1 111 ? -4.353 -4.472 0.837 1.00 97.94 111 THR A C 1
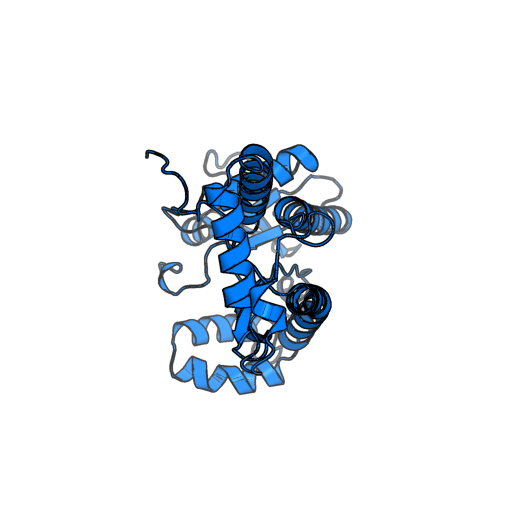ATOM 888 O O . THR A 1 111 ? -4.891 -3.532 1.419 1.00 97.94 111 THR A O 1
ATOM 891 N N . ILE A 1 112 ? -3.310 -5.129 1.352 1.00 97.31 112 ILE A N 1
ATOM 892 C CA . ILE A 1 112 ? -2.718 -4.885 2.669 1.00 97.31 112 ILE A CA 1
ATOM 893 C C . ILE A 1 112 ? -1.195 -4.774 2.556 1.00 97.31 112 ILE A C 1
ATOM 895 O O . ILE A 1 112 ? -0.567 -5.505 1.797 1.00 97.31 112 ILE A O 1
ATOM 899 N N . ALA A 1 113 ? -0.599 -3.844 3.310 1.00 95.06 113 ALA A N 1
ATOM 900 C CA . ALA A 1 113 ? 0.852 -3.682 3.452 1.00 95.06 113 ALA A CA 1
ATOM 901 C C . ALA A 1 113 ? 1.660 -3.620 2.133 1.00 95.06 113 ALA A C 1
ATOM 903 O O . ALA A 1 113 ? 2.844 -3.980 2.102 1.00 95.06 113 ALA A O 1
ATOM 904 N N . SER A 1 114 ? 1.048 -3.102 1.060 1.00 95.44 114 SER A N 1
ATOM 905 C CA . SER A 1 114 ? 1.678 -2.901 -0.248 1.00 95.44 114 SER A CA 1
ATOM 906 C C . SER A 1 114 ? 3.000 -2.141 -0.113 1.00 95.44 114 SER A C 1
ATOM 908 O O . SER A 1 114 ? 3.043 -0.961 0.237 1.00 95.44 114 SER A O 1
ATOM 910 N N . SER A 1 115 ? 4.104 -2.839 -0.368 1.00 93.50 115 SER A N 1
ATOM 911 C CA . SER A 1 115 ? 5.454 -2.307 -0.162 1.00 93.50 115 SER A CA 1
ATOM 912 C C . SER A 1 115 ? 5.992 -1.564 -1.387 1.00 93.50 115 SER A C 1
ATOM 914 O O . SER A 1 115 ? 5.494 -1.727 -2.502 1.00 93.50 115 SER A O 1
ATOM 916 N N . PHE A 1 116 ? 7.056 -0.785 -1.173 1.00 95.12 116 PHE A N 1
ATOM 917 C CA . PHE A 1 116 ? 7.844 -0.090 -2.203 1.00 95.12 116 PHE A CA 1
ATOM 918 C C . PHE A 1 116 ? 7.155 1.101 -2.869 1.00 95.12 116 PHE A C 1
ATOM 920 O O . PHE A 1 116 ? 7.672 1.635 -3.852 1.00 95.12 116 PHE A O 1
ATOM 927 N N . GLY A 1 117 ? 6.040 1.580 -2.319 1.00 93.25 117 GLY A N 1
ATOM 928 C CA . GLY A 1 117 ? 5.415 2.817 -2.780 1.00 93.25 117 GLY A CA 1
ATOM 929 C C . GLY A 1 117 ? 6.380 4.007 -2.734 1.00 93.25 117 GLY A C 1
ATOM 930 O O . GLY A 1 117 ? 6.468 4.767 -3.693 1.00 93.25 117 GLY A O 1
ATOM 931 N N . ALA A 1 118 ? 7.184 4.126 -1.673 1.00 94.94 118 ALA A N 1
ATOM 932 C CA . ALA A 1 118 ? 8.148 5.213 -1.538 1.00 94.94 118 ALA A CA 1
ATOM 933 C C . ALA A 1 118 ? 9.471 4.915 -2.254 1.00 94.94 118 ALA A C 1
ATOM 935 O O . ALA A 1 118 ? 10.017 5.770 -2.957 1.00 94.94 118 ALA A O 1
ATOM 936 N N . LEU A 1 119 ? 10.000 3.697 -2.090 1.00 95.31 119 LEU A N 1
ATOM 937 C CA . LEU A 1 119 ? 11.276 3.319 -2.704 1.00 95.31 119 LEU A CA 1
ATOM 938 C C . LEU A 1 119 ? 11.207 3.297 -4.237 1.00 95.31 119 LEU A C 1
ATOM 940 O O . LEU A 1 119 ? 12.166 3.718 -4.882 1.00 95.31 119 LEU A O 1
ATOM 944 N N . SER A 1 120 ? 10.081 2.897 -4.835 1.00 96.56 120 SER A N 1
ATOM 945 C CA . SER A 1 120 ? 9.923 2.889 -6.297 1.00 96.56 120 SER A CA 1
ATOM 946 C C . SER A 1 120 ? 10.059 4.284 -6.916 1.00 96.56 120 SER A C 1
ATOM 948 O O . SER A 1 120 ? 10.634 4.416 -7.998 1.00 96.56 120 SER A O 1
ATOM 950 N N . ALA A 1 121 ? 9.611 5.339 -6.224 1.00 96.75 121 ALA A N 1
ATOM 951 C CA . ALA A 1 121 ? 9.795 6.718 -6.674 1.00 96.75 121 ALA A CA 1
ATOM 952 C C . ALA A 1 121 ? 11.286 7.102 -6.710 1.00 96.75 121 ALA A C 1
ATOM 954 O O . ALA A 1 121 ? 11.757 7.739 -7.657 1.00 96.75 121 ALA A O 1
ATOM 955 N N . ARG A 1 122 ? 12.065 6.644 -5.718 1.00 96.25 122 ARG A N 1
ATOM 956 C CA . ARG A 1 122 ? 13.524 6.844 -5.667 1.00 96.25 122 ARG A CA 1
ATOM 957 C C . ARG A 1 122 ? 14.258 6.040 -6.737 1.00 96.25 122 ARG A C 1
ATOM 959 O O . ARG A 1 122 ? 15.169 6.583 -7.355 1.00 96.25 122 ARG A O 1
ATOM 966 N N . VAL A 1 123 ? 13.840 4.801 -7.004 1.00 97.00 123 VAL A N 1
ATOM 967 C CA . VAL A 1 123 ? 14.408 3.971 -8.082 1.00 97.00 123 VAL A CA 1
ATOM 968 C C . VAL A 1 123 ? 14.141 4.596 -9.452 1.00 97.00 123 VAL A C 1
ATOM 970 O O . VAL A 1 123 ? 15.069 4.727 -10.245 1.00 97.00 123 VAL A O 1
ATOM 973 N N . ALA A 1 124 ? 12.922 5.079 -9.712 1.00 97.25 124 ALA A N 1
ATOM 974 C CA . ALA A 1 124 ? 12.604 5.762 -10.966 1.00 97.25 124 ALA A CA 1
ATOM 975 C C . ALA A 1 124 ? 13.460 7.029 -11.167 1.00 97.25 124 ALA A C 1
ATOM 977 O O . ALA A 1 124 ? 13.980 7.269 -12.258 1.00 97.25 124 ALA A O 1
ATOM 978 N N . ALA A 1 125 ? 13.657 7.823 -10.108 1.00 96.88 125 ALA A N 1
ATOM 979 C CA . ALA A 1 125 ? 14.529 8.996 -10.150 1.00 96.88 125 ALA A CA 1
ATOM 980 C C . ALA A 1 125 ? 16.007 8.626 -10.378 1.00 96.88 125 ALA A C 1
ATOM 982 O O . ALA A 1 125 ? 16.682 9.275 -11.178 1.00 96.88 125 ALA A O 1
ATOM 983 N N . LEU A 1 126 ? 16.493 7.566 -9.721 1.00 97.00 126 LEU A N 1
ATOM 984 C CA . LEU A 1 126 ? 17.840 7.032 -9.920 1.00 97.00 126 LEU A CA 1
ATOM 985 C C . LEU A 1 126 ? 18.047 6.592 -11.371 1.00 97.00 126 LEU A C 1
ATOM 987 O O . LEU A 1 126 ? 19.015 7.013 -11.997 1.00 97.00 126 LEU A O 1
ATOM 991 N N . HIS A 1 127 ? 17.138 5.790 -11.931 1.00 97.50 127 HIS A N 1
ATOM 992 C CA . HIS A 1 127 ? 17.262 5.320 -13.310 1.00 97.50 127 HIS A CA 1
ATOM 993 C C . HIS A 1 127 ? 17.205 6.470 -14.313 1.00 97.50 127 HIS A C 1
ATOM 995 O O . HIS A 1 127 ? 18.055 6.501 -15.194 1.00 97.50 127 HIS A O 1
ATOM 1001 N N . ARG A 1 128 ? 16.318 7.466 -14.141 1.00 95.81 128 ARG A N 1
ATOM 1002 C CA . ARG A 1 128 ? 16.335 8.692 -14.971 1.00 95.81 128 ARG A CA 1
ATOM 1003 C C . ARG A 1 128 ? 17.687 9.396 -14.935 1.00 95.81 128 ARG A C 1
ATOM 1005 O O . ARG A 1 128 ? 18.196 9.822 -15.974 1.00 95.81 128 ARG A O 1
ATOM 1012 N N . HIS A 1 129 ? 18.260 9.544 -13.741 1.00 95.88 129 HIS A N 1
ATOM 1013 C CA . HIS A 1 129 ? 19.572 10.157 -13.587 1.00 95.88 129 HIS A CA 1
ATOM 1014 C C . HIS A 1 129 ? 20.647 9.340 -14.309 1.00 95.88 129 HIS A C 1
ATOM 1016 O O . HIS A 1 129 ? 21.398 9.903 -15.101 1.00 95.88 129 HIS A O 1
ATOM 1022 N N . LEU A 1 130 ? 20.687 8.022 -14.098 1.00 95.44 130 LEU A N 1
ATOM 1023 C CA . LEU A 1 130 ? 21.688 7.140 -14.697 1.00 95.44 130 LEU A CA 1
ATOM 1024 C C . LEU A 1 130 ? 21.593 7.107 -16.224 1.00 95.44 130 LEU A C 1
ATOM 1026 O O . LEU A 1 130 ? 22.621 7.266 -16.882 1.00 95.44 130 LEU A O 1
ATOM 1030 N N . THR A 1 131 ? 20.396 6.977 -16.804 1.00 93.00 131 THR A N 1
ATOM 1031 C CA . THR A 1 131 ? 20.221 6.967 -18.268 1.00 93.00 131 THR A CA 1
ATOM 1032 C C . THR A 1 131 ? 20.601 8.306 -18.896 1.00 93.00 131 THR A C 1
ATOM 1034 O O . THR A 1 131 ? 21.163 8.336 -19.986 1.00 93.00 131 THR A O 1
ATOM 1037 N N . THR A 1 132 ? 20.363 9.421 -18.198 1.00 91.94 132 THR A N 1
ATOM 1038 C CA . THR A 1 132 ? 20.762 10.756 -18.672 1.00 91.94 132 THR A CA 1
ATOM 1039 C C . THR A 1 132 ? 22.275 10.954 -18.568 1.00 91.94 132 THR A C 1
ATOM 1041 O O . THR A 1 132 ? 22.925 11.353 -19.536 1.00 91.94 132 THR A O 1
ATOM 1044 N N . PHE A 1 133 ? 22.847 10.638 -17.402 1.00 93.56 133 PHE A N 1
ATOM 1045 C CA . PHE A 1 133 ? 24.267 10.809 -17.089 1.00 93.56 133 PHE A CA 1
ATOM 1046 C C . PHE A 1 133 ? 25.167 9.955 -17.988 1.00 93.56 133 PHE A C 1
ATOM 1048 O O . PHE A 1 133 ? 26.261 10.375 -18.356 1.00 93.56 133 PHE A O 1
ATOM 1055 N N . THR A 1 134 ? 24.697 8.768 -18.372 1.00 92.44 134 THR A N 1
ATOM 1056 C CA . THR A 1 134 ? 25.454 7.818 -19.199 1.00 92.44 134 THR A CA 1
ATOM 1057 C C . THR A 1 134 ? 25.069 7.838 -20.679 1.00 92.44 134 THR A C 1
ATOM 1059 O O . THR A 1 134 ? 25.542 6.994 -21.430 1.00 92.44 134 THR A O 1
ATOM 1062 N N . SER A 1 135 ? 24.278 8.816 -21.134 1.00 88.19 135 SER A N 1
ATOM 1063 C CA . SER A 1 135 ? 23.760 8.879 -22.514 1.00 88.19 135 SER A CA 1
ATOM 1064 C C . SER A 1 135 ? 24.846 8.923 -23.602 1.00 88.19 135 SER A C 1
ATOM 1066 O O . SER A 1 135 ? 24.645 8.418 -24.705 1.00 88.19 135 SER A O 1
ATOM 1068 N N . ALA A 1 136 ? 26.024 9.471 -23.289 1.00 91.62 136 ALA A N 1
ATOM 1069 C CA . ALA A 1 136 ? 27.180 9.491 -24.187 1.00 91.62 136 ALA A CA 1
ATOM 1070 C C . ALA A 1 136 ? 28.000 8.184 -24.183 1.00 91.62 136 ALA A C 1
ATOM 1072 O O . ALA A 1 136 ? 28.955 8.071 -24.949 1.00 91.62 136 ALA A O 1
ATOM 1073 N N . ASN A 1 137 ? 27.679 7.212 -23.319 1.00 95.06 137 ASN A N 1
ATOM 1074 C CA . ASN A 1 137 ? 28.377 5.932 -23.231 1.00 95.06 137 ASN A CA 1
ATOM 1075 C C . ASN A 1 137 ? 27.755 4.911 -24.207 1.00 95.06 137 ASN A C 1
ATOM 1077 O O . ASN A 1 137 ? 26.654 4.420 -23.943 1.00 95.06 137 ASN A O 1
ATOM 1081 N N . PRO A 1 138 ? 28.462 4.510 -25.284 1.00 94.00 138 PRO A N 1
ATOM 1082 C CA . PRO A 1 138 ? 27.906 3.609 -26.295 1.00 94.00 138 PRO A CA 1
ATOM 1083 C C . PRO A 1 138 ? 27.495 2.241 -25.743 1.00 94.00 138 PRO A C 1
ATOM 1085 O O . PRO A 1 138 ? 26.535 1.656 -26.230 1.00 94.00 138 PRO A O 1
ATOM 1088 N N . ALA A 1 139 ? 28.182 1.738 -24.711 1.00 94.00 139 ALA A N 1
ATOM 1089 C CA . ALA A 1 139 ? 27.866 0.441 -24.119 1.00 94.00 139 ALA A CA 1
ATOM 1090 C C . ALA A 1 139 ? 26.528 0.461 -23.363 1.00 94.00 139 ALA A C 1
ATOM 1092 O O . ALA A 1 139 ? 25.781 -0.513 -23.414 1.00 94.00 139 ALA A O 1
ATOM 1093 N N . VAL A 1 140 ? 26.204 1.573 -22.689 1.00 93.06 140 VAL A N 1
ATOM 1094 C CA . VAL A 1 140 ? 24.910 1.727 -22.004 1.00 93.06 140 VAL A CA 1
ATOM 1095 C C . VAL A 1 140 ? 23.786 1.891 -23.022 1.00 93.06 140 VAL A C 1
ATOM 1097 O O . VAL A 1 140 ? 22.751 1.239 -22.900 1.00 93.06 140 VAL A O 1
ATOM 1100 N N . THR A 1 141 ? 24.007 2.705 -24.054 1.00 92.31 141 THR A N 1
ATOM 1101 C CA . THR A 1 141 ? 23.046 2.884 -25.148 1.00 92.31 141 THR A CA 1
ATOM 1102 C C . THR A 1 141 ? 22.756 1.566 -25.863 1.00 92.31 141 THR A C 1
ATOM 1104 O O . THR A 1 141 ? 21.587 1.250 -26.083 1.00 92.31 141 THR A O 1
ATOM 1107 N N . GLU A 1 142 ? 23.776 0.758 -26.169 1.00 93.44 142 GLU A N 1
ATOM 1108 C CA . GLU A 1 142 ? 23.569 -0.557 -26.786 1.00 93.44 142 GLU A CA 1
ATOM 1109 C C . GLU A 1 142 ? 22.841 -1.516 -25.841 1.00 93.44 142 GLU A C 1
ATOM 1111 O O . GLU A 1 142 ? 21.901 -2.175 -26.268 1.00 93.44 142 GLU A O 1
ATOM 1116 N N . PHE A 1 143 ? 23.194 -1.551 -24.550 1.00 93.62 143 PHE A N 1
ATOM 1117 C CA . PHE A 1 143 ? 22.489 -2.385 -23.571 1.00 93.62 143 PHE A CA 1
ATOM 1118 C C . PHE A 1 143 ? 20.988 -2.067 -23.518 1.00 93.62 143 PHE A C 1
ATOM 1120 O O . PHE A 1 143 ? 20.157 -2.970 -23.605 1.00 93.62 143 PHE A O 1
ATOM 1127 N N . LEU A 1 144 ? 20.630 -0.785 -23.401 1.00 93.88 144 LEU A N 1
ATOM 1128 C CA . LEU A 1 144 ? 19.234 -0.343 -23.346 1.00 93.88 144 LEU A CA 1
ATOM 1129 C C . LEU A 1 144 ? 18.502 -0.608 -24.668 1.00 93.88 144 LEU A C 1
ATOM 1131 O O . LEU A 1 144 ? 17.348 -1.034 -24.663 1.00 93.88 144 LEU A O 1
ATOM 1135 N N . THR A 1 145 ? 19.181 -0.403 -25.799 1.00 92.44 145 THR A N 1
ATOM 1136 C CA . THR A 1 145 ? 18.625 -0.700 -27.123 1.00 92.44 145 THR A CA 1
ATOM 1137 C C . THR A 1 145 ? 18.359 -2.195 -27.280 1.00 92.44 145 THR A C 1
ATOM 1139 O O . THR A 1 145 ? 17.277 -2.589 -27.712 1.00 92.44 145 THR A O 1
ATOM 1142 N N . GLN A 1 146 ? 19.308 -3.040 -26.879 1.00 92.19 146 GLN A N 1
ATOM 1143 C CA . GLN A 1 146 ? 19.163 -4.488 -26.927 1.00 92.19 146 GLN A CA 1
ATOM 1144 C C . GLN A 1 146 ? 18.041 -4.968 -26.001 1.00 92.19 146 GLN A C 1
ATOM 1146 O O . GLN A 1 146 ? 17.202 -5.760 -26.418 1.00 92.19 146 GLN A O 1
ATOM 1151 N N . ASN A 1 147 ? 17.953 -4.419 -24.789 1.00 92.44 147 ASN A N 1
ATOM 1152 C CA . ASN A 1 147 ? 16.867 -4.713 -23.860 1.00 92.44 147 ASN A CA 1
ATOM 1153 C C . ASN A 1 147 ? 15.488 -4.336 -24.438 1.00 92.44 147 ASN A C 1
ATOM 1155 O O . ASN A 1 147 ? 14.553 -5.130 -24.352 1.00 92.44 147 ASN A O 1
ATOM 1159 N N . LYS A 1 148 ? 15.373 -3.179 -25.108 1.00 91.31 148 LYS A N 1
ATOM 1160 C CA . LYS A 1 148 ? 14.163 -2.786 -25.852 1.00 91.31 148 LYS A CA 1
ATOM 1161 C C . LYS A 1 148 ? 13.826 -3.790 -26.953 1.00 91.31 148 LYS A C 1
ATOM 1163 O O . LYS A 1 148 ? 12.673 -4.205 -27.047 1.00 91.31 148 LYS A O 1
ATOM 1168 N N . ARG A 1 149 ? 14.809 -4.203 -27.762 1.00 89.75 149 ARG A N 1
ATOM 1169 C CA . ARG A 1 149 ? 14.604 -5.219 -28.807 1.00 89.75 149 ARG A CA 1
ATOM 1170 C C . ARG A 1 149 ? 14.091 -6.522 -28.201 1.00 89.75 149 ARG A C 1
ATOM 1172 O O . ARG A 1 149 ? 13.123 -7.072 -28.699 1.00 89.75 149 ARG A O 1
ATOM 1179 N N . ASP A 1 150 ? 14.704 -7.003 -27.128 1.00 89.12 150 ASP A N 1
ATOM 1180 C CA . ASP A 1 150 ? 14.356 -8.300 -26.543 1.00 89.12 150 ASP A CA 1
ATOM 1181 C C . ASP A 1 150 ? 12.958 -8.328 -25.919 1.00 89.12 150 ASP A C 1
ATOM 1183 O O . ASP A 1 150 ? 12.295 -9.358 -25.987 1.00 89.12 150 ASP A O 1
ATOM 1187 N N . VAL A 1 151 ? 12.481 -7.203 -25.380 1.00 88.50 151 VAL A N 1
ATOM 1188 C CA . VAL A 1 151 ? 11.119 -7.095 -24.832 1.00 88.50 151 VAL A CA 1
ATOM 1189 C C . VAL A 1 151 ? 10.071 -6.850 -25.920 1.00 88.50 151 VAL A C 1
ATOM 1191 O O . VAL A 1 151 ? 8.963 -7.359 -25.818 1.00 88.50 151 VAL A O 1
ATOM 1194 N N . LEU A 1 152 ? 10.384 -6.053 -26.948 1.00 82.88 152 LEU A N 1
ATOM 1195 C CA . LEU A 1 152 ? 9.399 -5.639 -27.957 1.00 82.88 152 LEU A CA 1
ATOM 1196 C C . LEU A 1 152 ? 9.350 -6.536 -29.199 1.00 82.88 152 LEU A C 1
ATOM 1198 O O . LEU A 1 152 ? 8.427 -6.381 -30.002 1.00 82.88 152 LEU A O 1
ATOM 1202 N N . LYS A 1 153 ? 10.298 -7.467 -29.366 1.00 74.50 153 LYS A N 1
ATOM 1203 C CA . LYS A 1 153 ? 10.250 -8.493 -30.416 1.00 74.50 153 LYS A CA 1
ATOM 1204 C C . LYS A 1 153 ? 8.940 -9.271 -30.304 1.00 74.50 153 LYS A C 1
ATOM 1206 O O . LYS A 1 153 ? 8.737 -10.038 -29.370 1.00 74.50 153 LYS A O 1
ATOM 1211 N N . GLN A 1 154 ? 8.065 -9.097 -31.286 1.00 61.12 154 GLN A N 1
ATOM 1212 C CA . GLN A 1 154 ? 6.977 -10.038 -31.516 1.00 61.12 154 GLN A CA 1
ATOM 1213 C C . GLN A 1 154 ? 7.554 -11.278 -32.214 1.00 61.12 154 GLN A C 1
ATOM 1215 O O . GLN A 1 154 ? 8.448 -11.149 -33.046 1.00 61.12 154 GLN A O 1
ATOM 1220 N N . GLU A 1 155 ? 7.036 -12.475 -31.925 1.00 54.22 155 GLU A N 1
ATOM 1221 C CA . GLU A 1 155 ? 7.444 -13.724 -32.607 1.00 54.22 155 GLU A CA 1
ATOM 1222 C C . GLU A 1 155 ? 7.165 -13.714 -34.125 1.00 54.22 155 GLU A C 1
ATOM 1224 O O . GLU A 1 155 ? 7.615 -14.593 -34.862 1.00 54.22 155 GLU A O 1
ATOM 1229 N N . ASN A 1 156 ? 6.448 -12.705 -34.621 1.00 49.53 156 ASN A N 1
ATOM 1230 C CA . ASN A 1 156 ? 6.294 -12.478 -36.046 1.00 49.53 156 ASN A CA 1
ATOM 1231 C C . ASN A 1 156 ? 7.623 -11.965 -36.610 1.00 49.53 156 ASN A C 1
ATOM 1233 O O . ASN A 1 156 ? 8.070 -10.892 -36.227 1.00 49.53 156 ASN A O 1
ATOM 1237 N N . ASN A 1 157 ? 8.210 -12.756 -37.511 1.00 49.88 157 ASN A N 1
ATOM 1238 C CA . ASN A 1 157 ? 9.450 -12.592 -38.289 1.00 49.88 157 ASN A CA 1
ATOM 1239 C C . ASN A 1 157 ? 9.589 -11.240 -39.049 1.00 49.88 157 ASN A C 1
ATOM 1241 O O . ASN A 1 157 ? 9.859 -11.210 -40.250 1.00 49.88 157 ASN A O 1
ATOM 1245 N N . ASP A 1 158 ? 9.379 -10.107 -38.382 1.00 55.72 158 ASP A N 1
ATOM 1246 C CA . ASP A 1 158 ? 9.484 -8.781 -38.96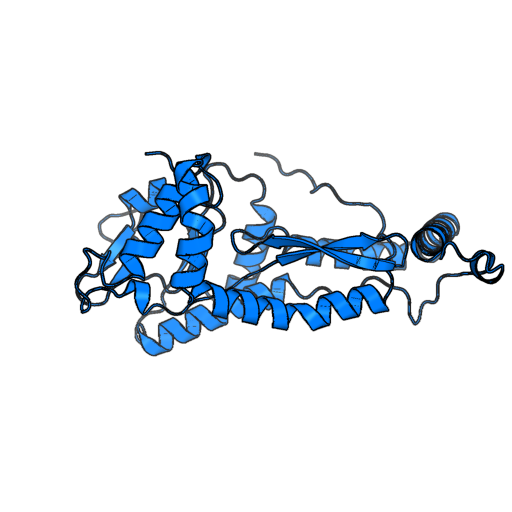8 1.00 55.72 158 ASP A CA 1
ATOM 1247 C C . ASP A 1 158 ? 10.925 -8.277 -38.861 1.00 55.72 158 ASP A C 1
ATOM 1249 O O . ASP A 1 158 ? 11.424 -7.893 -37.798 1.00 55.72 158 ASP A O 1
ATOM 1253 N N . SER A 1 159 ? 11.601 -8.277 -40.008 1.00 57.53 159 SER A N 1
ATOM 1254 C CA . SER A 1 159 ? 12.963 -7.766 -40.186 1.00 57.53 159 SER A CA 1
ATOM 1255 C C . SER A 1 159 ? 13.153 -6.306 -39.738 1.00 57.53 159 SER A C 1
ATOM 1257 O O . SER A 1 159 ? 14.288 -5.875 -39.550 1.00 57.53 159 SER A O 1
ATOM 1259 N N . SER A 1 160 ? 12.078 -5.535 -39.511 1.00 58.88 160 SER A N 1
ATOM 1260 C CA . SER A 1 160 ? 12.167 -4.164 -38.987 1.00 58.88 160 SER A CA 1
ATOM 1261 C C . SER A 1 160 ? 12.623 -4.079 -37.520 1.00 58.88 160 SER A C 1
ATOM 1263 O O . SER A 1 160 ? 13.037 -3.009 -37.064 1.00 58.88 160 SER A O 1
ATOM 1265 N N . MET A 1 161 ? 12.555 -5.179 -36.759 1.00 57.34 161 MET A N 1
ATOM 1266 C CA . MET A 1 161 ? 12.908 -5.203 -35.331 1.00 57.34 161 MET A CA 1
ATOM 1267 C C . MET A 1 161 ? 14.425 -5.191 -35.077 1.00 57.34 161 MET A C 1
ATOM 1269 O O . MET A 1 161 ? 14.864 -4.727 -34.023 1.00 57.34 161 MET A O 1
ATOM 1273 N N . GLU A 1 162 ? 15.247 -5.616 -36.046 1.00 59.34 162 GLU A N 1
ATOM 1274 C CA . GLU A 1 162 ? 16.718 -5.530 -35.954 1.00 59.34 162 GLU A CA 1
ATOM 1275 C C . GLU A 1 162 ? 17.223 -4.076 -35.993 1.00 59.34 162 GLU A C 1
ATOM 1277 O O . GLU A 1 162 ? 18.279 -3.767 -35.442 1.00 59.34 162 GLU A O 1
ATOM 1282 N N . THR A 1 163 ? 16.436 -3.154 -36.560 1.00 64.56 163 THR A N 1
ATOM 1283 C CA . THR A 1 163 ? 16.764 -1.721 -36.660 1.00 64.56 163 THR A CA 1
ATOM 1284 C C . THR A 1 163 ? 16.214 -0.852 -35.525 1.00 64.56 163 THR A C 1
ATOM 1286 O O . THR A 1 163 ? 16.390 0.365 -35.562 1.00 64.56 163 THR A O 1
ATOM 1289 N N . MET A 1 164 ? 15.558 -1.427 -34.505 1.00 77.38 164 MET A N 1
ATOM 1290 C CA . MET A 1 164 ? 15.066 -0.636 -33.370 1.00 77.38 164 MET A CA 1
ATOM 1291 C C . MET A 1 164 ? 16.222 0.043 -32.625 1.00 77.38 164 MET A C 1
ATOM 1293 O O . MET A 1 164 ? 17.198 -0.605 -32.233 1.00 77.38 164 MET A O 1
ATOM 1297 N N . VAL A 1 165 ? 16.059 1.349 -32.413 1.00 84.44 165 VAL A N 1
ATOM 1298 C CA . VAL A 1 165 ? 16.934 2.222 -31.625 1.00 84.44 165 VAL A CA 1
ATOM 1299 C C . VAL A 1 165 ? 16.134 2.901 -30.511 1.00 84.44 165 VAL A C 1
ATOM 1301 O O . VAL A 1 165 ? 14.895 2.882 -30.513 1.00 84.44 165 VAL A O 1
ATOM 1304 N N . LEU A 1 166 ? 16.841 3.483 -29.542 1.00 85.88 166 LEU A N 1
ATOM 1305 C CA . LEU A 1 166 ? 16.217 4.343 -28.541 1.00 85.88 166 LEU A CA 1
ATOM 1306 C C . LEU A 1 166 ? 15.719 5.635 -29.192 1.00 85.88 166 LEU A C 1
ATOM 1308 O O . LEU A 1 166 ? 16.471 6.316 -29.889 1.00 85.88 166 LEU A O 1
ATOM 1312 N N . ASP A 1 167 ? 14.465 5.974 -28.930 1.00 87.12 167 ASP A N 1
ATOM 1313 C CA . ASP A 1 167 ? 13.853 7.240 -29.307 1.00 87.12 167 ASP A CA 1
ATOM 1314 C C . ASP A 1 167 ? 13.745 8.118 -28.050 1.00 87.12 167 ASP A C 1
ATOM 1316 O O . ASP A 1 167 ? 12.934 7.826 -27.174 1.00 87.12 167 ASP A O 1
ATOM 1320 N N . PRO A 1 168 ? 14.524 9.205 -27.931 1.00 82.88 168 PRO A N 1
ATOM 1321 C CA . PRO A 1 168 ? 14.522 10.055 -26.740 1.00 82.88 168 PRO A CA 1
ATOM 1322 C C . PRO A 1 168 ? 13.201 10.812 -26.517 1.00 82.88 168 PRO A C 1
ATOM 1324 O O . PRO A 1 168 ? 13.033 11.439 -25.473 1.00 82.88 168 PRO A O 1
ATOM 1327 N N . THR A 1 169 ? 12.281 10.803 -27.487 1.00 82.62 169 THR A N 1
ATOM 1328 C CA . THR A 1 169 ? 10.964 11.443 -27.371 1.00 82.62 169 THR A CA 1
ATOM 1329 C C . THR A 1 169 ? 9.888 10.501 -26.839 1.00 82.62 169 THR A C 1
ATOM 1331 O O . THR A 1 169 ? 8.912 10.967 -26.247 1.00 82.62 169 THR A O 1
ATOM 1334 N N . THR A 1 170 ? 10.058 9.186 -27.012 1.00 84.88 170 THR A N 1
ATOM 1335 C CA . THR A 1 170 ? 9.075 8.178 -26.582 1.00 84.88 170 THR A CA 1
ATOM 1336 C C . THR A 1 170 ? 9.601 7.216 -25.526 1.00 84.88 170 THR A C 1
ATOM 1338 O O . THR A 1 170 ? 8.800 6.659 -24.777 1.00 84.88 170 THR A O 1
ATOM 1341 N N . ASP A 1 171 ? 10.917 7.015 -25.461 1.00 90.69 171 ASP A N 1
ATOM 1342 C CA . ASP A 1 171 ? 11.573 6.124 -24.514 1.00 90.69 171 ASP A CA 1
ATOM 1343 C C . ASP A 1 171 ? 12.090 6.909 -23.309 1.00 90.69 171 ASP A C 1
ATOM 1345 O O . ASP A 1 171 ? 12.688 7.980 -23.420 1.00 90.69 171 ASP A O 1
ATOM 1349 N N . GLY A 1 172 ? 11.899 6.338 -22.127 1.00 91.75 172 GLY A N 1
ATOM 1350 C CA . GLY A 1 172 ? 12.373 6.930 -20.890 1.00 91.75 172 GLY A CA 1
ATOM 1351 C C . GLY A 1 172 ? 11.760 6.256 -19.677 1.00 91.75 172 GLY A C 1
ATOM 1352 O O . GLY A 1 172 ? 10.879 5.405 -19.781 1.00 91.75 172 GLY A O 1
ATOM 1353 N N . VAL A 1 173 ? 12.239 6.652 -18.503 1.00 95.38 173 VAL A N 1
ATOM 1354 C CA . VAL A 1 173 ? 11.691 6.176 -17.233 1.00 95.38 173 VAL A CA 1
ATOM 1355 C C . VAL A 1 173 ? 10.578 7.135 -16.799 1.00 95.38 173 VAL A C 1
ATOM 1357 O O . VAL A 1 173 ? 10.882 8.303 -16.517 1.00 95.38 173 VAL A O 1
ATOM 1360 N N . PRO A 1 174 ? 9.311 6.681 -16.724 1.00 94.88 174 PRO A N 1
ATOM 1361 C CA . PRO A 1 174 ? 8.181 7.548 -16.411 1.00 94.88 174 PRO A CA 1
ATOM 1362 C C . PRO A 1 174 ? 8.322 8.179 -15.025 1.00 94.88 174 PRO A C 1
ATOM 1364 O O . PRO A 1 174 ? 8.961 7.628 -14.120 1.00 94.88 174 PRO A O 1
ATOM 1367 N N . GLU A 1 175 ? 7.726 9.358 -14.845 1.00 94.81 175 GLU A N 1
ATOM 1368 C CA . GLU A 1 175 ? 7.589 9.949 -13.517 1.00 94.81 175 GLU A CA 1
ATOM 1369 C C . GLU A 1 175 ? 6.795 9.007 -12.607 1.00 94.81 175 GLU A C 1
ATOM 1371 O O . GLU A 1 175 ? 5.791 8.425 -13.011 1.00 94.81 175 GLU A O 1
ATOM 1376 N N . ASN A 1 176 ? 7.269 8.838 -11.375 1.00 97.38 176 ASN A N 1
ATOM 1377 C CA . ASN A 1 176 ? 6.621 7.987 -10.392 1.00 97.38 176 ASN A CA 1
ATOM 1378 C C . ASN A 1 176 ? 6.275 8.837 -9.172 1.00 97.38 176 ASN A C 1
ATOM 1380 O O . ASN A 1 176 ? 7.159 9.172 -8.389 1.00 97.38 176 ASN A O 1
ATOM 1384 N N . MET A 1 177 ? 4.987 9.161 -9.045 1.00 97.06 177 MET A N 1
ATOM 1385 C CA . MET A 1 177 ? 4.433 9.973 -7.960 1.00 97.06 177 MET A CA 1
ATOM 1386 C C . MET A 1 177 ? 3.873 9.129 -6.804 1.00 97.06 177 MET A C 1
ATOM 1388 O O . MET A 1 177 ? 3.034 9.608 -6.040 1.00 97.06 177 MET A O 1
ATOM 1392 N N . ALA A 1 178 ? 4.232 7.844 -6.704 1.00 97.56 178 ALA A N 1
ATOM 1393 C CA . ALA A 1 178 ? 3.644 6.950 -5.709 1.00 97.56 178 ALA A CA 1
ATOM 1394 C C . ALA A 1 178 ? 3.843 7.472 -4.276 1.00 97.56 178 ALA A C 1
ATOM 1396 O O . ALA A 1 178 ? 2.888 7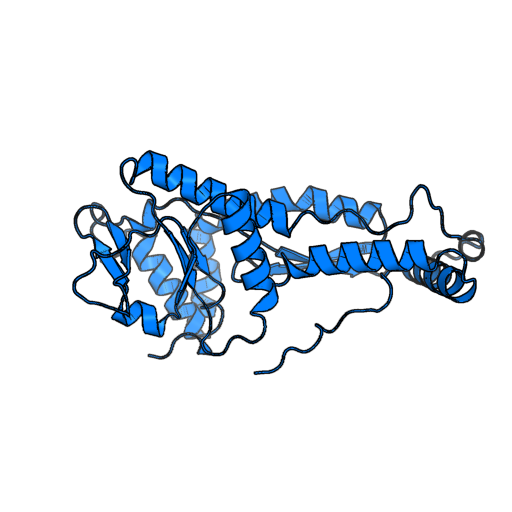.486 -3.505 1.00 97.56 178 ALA A O 1
ATOM 1397 N N . LEU A 1 179 ? 5.032 7.978 -3.932 1.00 97.88 179 LEU A N 1
ATOM 1398 C CA . LEU A 1 179 ? 5.308 8.550 -2.610 1.00 97.88 179 LEU A CA 1
ATOM 1399 C C . LEU A 1 179 ? 4.351 9.706 -2.280 1.00 97.88 179 LEU A C 1
ATOM 1401 O O . LEU A 1 179 ? 3.706 9.709 -1.232 1.00 97.88 179 LEU A O 1
ATOM 1405 N N . GLU A 1 180 ? 4.237 10.672 -3.186 1.00 98.06 180 GLU A N 1
ATOM 1406 C CA . GLU A 1 180 ? 3.426 11.872 -3.018 1.00 98.06 180 GLU A CA 1
ATOM 1407 C C . GLU A 1 180 ? 1.934 11.535 -2.973 1.00 98.06 180 GLU A C 1
ATOM 1409 O O . GLU A 1 180 ? 1.207 12.055 -2.128 1.00 98.06 180 GLU A O 1
ATOM 1414 N N . LYS A 1 181 ? 1.465 10.642 -3.853 1.00 98.00 181 LYS A N 1
ATOM 1415 C CA . LYS A 1 181 ? 0.052 10.245 -3.924 1.00 98.00 181 LYS A CA 1
ATOM 1416 C C . LYS A 1 181 ? -0.372 9.411 -2.716 1.00 98.00 181 LYS A C 1
ATOM 1418 O O . LYS A 1 181 ? -1.464 9.638 -2.200 1.00 98.00 181 LYS A O 1
ATOM 1423 N N . LEU A 1 182 ? 0.480 8.505 -2.230 1.00 98.31 182 LEU A N 1
ATOM 1424 C CA . LEU A 1 182 ? 0.217 7.736 -1.008 1.00 98.31 182 LEU A CA 1
ATOM 1425 C C . LEU A 1 182 ? 0.190 8.646 0.227 1.00 98.31 182 LEU A C 1
ATOM 1427 O O . LEU A 1 182 ? -0.713 8.528 1.055 1.00 98.31 182 LEU A O 1
ATOM 1431 N N . ALA A 1 183 ? 1.136 9.586 0.334 1.00 98.50 183 ALA A N 1
ATOM 1432 C CA . ALA A 1 183 ? 1.156 10.563 1.422 1.00 98.50 183 ALA A CA 1
ATOM 1433 C C . ALA A 1 183 ? -0.095 11.452 1.410 1.00 98.50 183 ALA A C 1
ATOM 1435 O O . ALA A 1 183 ? -0.721 11.651 2.451 1.00 98.50 183 ALA A O 1
ATOM 1436 N N . TYR A 1 184 ? -0.490 11.930 0.226 1.00 98.56 184 TYR A N 1
ATOM 1437 C CA . TYR A 1 184 ? -1.693 12.735 0.055 1.00 98.56 184 TYR A CA 1
ATOM 1438 C C . TYR A 1 184 ? -2.961 11.961 0.425 1.00 98.56 184 TYR A C 1
ATOM 1440 O O . TYR A 1 184 ? -3.819 12.512 1.103 1.00 98.56 184 TYR A O 1
ATOM 1448 N N . ALA A 1 185 ? -3.075 10.685 0.042 1.00 98.56 185 ALA A N 1
ATOM 1449 C CA . ALA A 1 185 ? -4.235 9.858 0.375 1.00 98.56 185 ALA A CA 1
ATOM 1450 C C . ALA A 1 185 ? -4.403 9.669 1.895 1.00 98.56 185 ALA A C 1
ATOM 1452 O O . ALA A 1 185 ? -5.508 9.817 2.418 1.00 98.56 185 ALA A O 1
ATOM 1453 N N . LEU A 1 186 ? -3.305 9.414 2.617 1.00 98.62 186 LEU A N 1
ATOM 1454 C CA . LEU A 1 186 ? -3.308 9.328 4.084 1.00 98.62 186 LEU A CA 1
ATOM 1455 C C . LEU A 1 186 ? -3.647 10.674 4.736 1.00 98.62 186 LEU A C 1
ATOM 1457 O O . LEU A 1 186 ? -4.435 10.721 5.678 1.00 98.62 186 LEU A O 1
ATOM 1461 N N . HIS A 1 187 ? -3.087 11.771 4.220 1.00 98.00 187 HIS A N 1
ATOM 1462 C CA . HIS A 1 187 ? -3.425 13.116 4.681 1.00 98.00 187 HIS A CA 1
ATOM 1463 C C . HIS A 1 187 ? -4.907 13.439 4.463 1.00 98.00 187 HIS A C 1
ATOM 1465 O O . HIS A 1 187 ? -5.539 13.950 5.383 1.00 98.00 187 HIS A O 1
ATOM 1471 N N . PHE A 1 188 ? -5.451 13.120 3.287 1.00 98.38 188 PHE A N 1
ATOM 1472 C CA . PHE A 1 188 ? -6.846 13.369 2.935 1.00 98.38 188 PHE A CA 1
ATOM 1473 C C . PHE A 1 188 ? -7.798 12.611 3.865 1.00 98.38 188 PHE A C 1
ATOM 1475 O O . PHE A 1 188 ? -8.716 13.211 4.417 1.00 98.38 188 PHE A O 1
ATOM 1482 N N . ALA A 1 189 ? -7.539 11.321 4.109 1.00 98.44 189 ALA A N 1
ATOM 1483 C CA . ALA A 1 189 ? -8.334 10.524 5.041 1.00 98.44 189 ALA A CA 1
ATOM 1484 C C . ALA A 1 189 ? -8.282 11.084 6.474 1.00 98.44 189 ALA A C 1
ATOM 1486 O O . ALA A 1 189 ? -9.318 11.219 7.122 1.00 98.44 189 ALA A O 1
ATOM 1487 N N . ALA A 1 190 ? -7.097 11.474 6.955 1.00 98.25 190 ALA A N 1
ATOM 1488 C CA . ALA A 1 190 ? -6.951 12.040 8.294 1.00 98.25 190 ALA A CA 1
ATOM 1489 C C . ALA A 1 190 ? -7.610 13.414 8.444 1.00 98.25 190 ALA A C 1
ATOM 1491 O O . ALA A 1 190 ? -8.202 13.698 9.483 1.00 98.25 190 ALA A O 1
ATOM 1492 N N . GLN A 1 191 ? -7.536 14.258 7.413 1.00 97.69 191 GLN A N 1
ATOM 1493 C CA . GLN A 1 191 ? -8.215 15.550 7.406 1.00 97.69 191 GLN A CA 1
ATOM 1494 C C . GLN A 1 191 ? -9.734 15.359 7.445 1.00 97.69 191 GLN A C 1
ATOM 1496 O O . GLN A 1 191 ? -10.401 15.982 8.266 1.00 97.69 191 GLN A O 1
ATOM 1501 N N . HIS A 1 192 ? -10.261 14.451 6.622 1.00 97.44 192 HIS A N 1
ATOM 1502 C CA . HIS A 1 192 ? -11.689 14.132 6.595 1.00 97.44 192 HIS A CA 1
ATOM 1503 C C . HIS A 1 192 ? -12.190 13.592 7.943 1.00 97.44 192 HIS A C 1
ATOM 1505 O O . HIS A 1 192 ? -13.249 14.001 8.419 1.00 97.44 192 HIS A O 1
ATOM 1511 N N . TYR A 1 193 ? -11.407 12.733 8.603 1.00 97.31 193 TYR A N 1
ATOM 1512 C CA . TYR A 1 193 ? -11.701 12.280 9.964 1.00 97.31 193 TYR A CA 1
ATOM 1513 C C . TYR A 1 193 ? -11.704 13.447 10.963 1.00 97.31 193 TYR A C 1
ATOM 1515 O O . TYR A 1 193 ? -12.664 13.612 11.716 1.00 97.31 193 TYR A O 1
ATOM 1523 N N . GLN A 1 194 ? -10.656 14.281 10.958 1.00 96.88 194 GLN A N 1
ATOM 1524 C CA . GLN A 1 194 ? -10.524 15.408 11.885 1.00 96.88 194 GLN A CA 1
ATOM 1525 C C . GLN A 1 194 ? -11.704 16.382 11.762 1.00 96.88 194 GLN A C 1
ATOM 1527 O O . GLN A 1 194 ? -12.260 16.798 12.775 1.00 96.88 194 GLN A O 1
ATOM 1532 N N . GLU A 1 195 ? -12.107 16.722 10.537 1.00 96.25 195 GLU A N 1
ATOM 1533 C CA . GLU A 1 195 ? -13.233 17.626 10.276 1.00 96.25 195 GLU A CA 1
ATOM 1534 C C . GLU A 1 195 ? -14.563 17.080 10.818 1.00 96.25 195 GLU A C 1
ATOM 1536 O O . GLU A 1 195 ? -15.402 17.857 11.276 1.00 96.25 195 GLU A O 1
ATOM 1541 N N . ARG A 1 196 ? -14.756 15.754 10.793 1.00 94.50 196 ARG A N 1
ATOM 1542 C CA . ARG A 1 196 ? -15.992 15.101 11.249 1.00 94.50 196 ARG A CA 1
ATOM 1543 C C . ARG A 1 196 ? -16.034 14.846 12.752 1.00 94.50 196 ARG A C 1
ATOM 1545 O O . ARG A 1 196 ? -17.098 15.012 13.344 1.00 94.50 196 ARG A O 1
ATOM 1552 N N . PHE A 1 197 ? -14.924 14.411 13.345 1.00 94.19 197 PHE A N 1
ATOM 1553 C CA . PHE A 1 197 ? -14.929 13.809 14.684 1.00 94.19 197 PHE A CA 1
ATOM 1554 C C . PHE A 1 197 ? -14.055 14.543 15.705 1.00 94.19 197 PHE A C 1
ATOM 1556 O O . PHE A 1 197 ? -14.418 14.594 16.876 1.00 94.19 197 PHE A O 1
ATOM 1563 N N . ALA A 1 198 ? -12.970 15.193 15.272 1.00 92.44 198 ALA A N 1
ATOM 1564 C CA . ALA A 1 198 ? -12.002 15.836 16.165 1.00 92.44 198 ALA A CA 1
ATOM 1565 C C . ALA A 1 198 ? -11.664 17.287 15.745 1.00 92.44 198 ALA A C 1
ATOM 1567 O O . ALA A 1 198 ? -10.496 17.634 15.557 1.00 92.44 198 ALA A O 1
ATOM 1568 N N . PRO A 1 199 ? -12.650 18.197 15.600 1.00 91.81 199 PRO A N 1
ATOM 1569 C CA . PRO A 1 199 ? -12.393 19.550 15.090 1.00 91.81 199 PRO A CA 1
ATOM 1570 C C . PRO A 1 199 ? -11.521 20.400 16.031 1.00 91.81 199 PRO A C 1
ATOM 1572 O O . PRO A 1 199 ? -10.866 21.344 15.589 1.00 91.81 199 PRO A O 1
ATOM 1575 N N . SER A 1 200 ? -11.498 20.064 17.323 1.00 89.81 200 SER A N 1
ATOM 1576 C CA . SER A 1 200 ? -10.826 20.841 18.374 1.00 89.81 200 SER A CA 1
ATOM 1577 C C . SER A 1 200 ? -9.412 20.355 18.708 1.00 89.81 200 SER A C 1
ATOM 1579 O O . SER A 1 200 ? -8.674 21.066 19.387 1.00 89.81 200 SER A O 1
ATOM 1581 N N . GLN A 1 201 ? -9.015 19.166 18.247 1.00 89.25 201 GLN A N 1
ATOM 1582 C CA . GLN A 1 201 ? -7.714 18.566 18.542 1.00 89.25 201 GLN A CA 1
ATOM 1583 C C . GLN A 1 201 ? -7.212 17.815 17.317 1.00 89.25 201 GLN A C 1
ATOM 1585 O O . GLN A 1 201 ? -7.957 17.067 16.701 1.00 89.25 201 GLN A O 1
ATOM 1590 N N . LYS A 1 202 ? -5.943 18.005 16.943 1.00 94.06 202 LYS A N 1
ATOM 1591 C CA . LYS A 1 202 ? -5.380 17.301 15.788 1.00 94.06 202 LYS A CA 1
ATOM 1592 C C . LYS A 1 202 ? -5.067 15.846 16.175 1.00 94.06 202 LYS A C 1
ATOM 1594 O O . LYS A 1 202 ? -4.172 15.655 17.000 1.00 94.06 202 LYS A O 1
ATOM 1599 N N . PRO A 1 203 ? -5.748 14.846 15.589 1.00 96.81 203 PRO A N 1
ATOM 1600 C CA . PRO A 1 203 ? -5.468 13.439 15.853 1.00 96.81 203 PRO A CA 1
ATOM 1601 C C . PRO A 1 203 ? -4.149 13.004 15.199 1.00 96.81 203 PRO A C 1
ATOM 1603 O O . PRO A 1 203 ? -3.485 13.768 14.485 1.00 96.81 203 PRO A O 1
ATOM 1606 N N . ILE A 1 204 ? -3.763 11.751 15.425 1.00 97.69 204 ILE A N 1
ATOM 1607 C CA . ILE A 1 204 ? -2.553 11.150 14.857 1.00 97.69 204 ILE A CA 1
ATOM 1608 C C . ILE A 1 204 ? -2.832 10.094 13.792 1.00 97.69 204 ILE A C 1
ATOM 1610 O O . ILE A 1 204 ? -3.926 9.544 13.680 1.00 97.69 204 ILE A O 1
ATOM 1614 N N . LEU A 1 205 ? -1.790 9.789 13.021 1.00 98.56 205 LEU A N 1
ATOM 1615 C CA . LEU A 1 205 ? -1.728 8.613 12.160 1.00 98.56 205 LEU A CA 1
ATOM 1616 C C . LEU A 1 205 ? -1.028 7.477 12.914 1.00 98.56 205 LEU A C 1
ATOM 1618 O O . LEU A 1 205 ? 0.074 7.667 13.434 1.00 98.56 205 LEU A O 1
ATOM 1622 N N . LEU A 1 206 ? -1.629 6.291 12.929 1.00 98.19 206 LEU A N 1
ATOM 1623 C CA . LEU A 1 206 ? -1.028 5.082 13.485 1.00 98.19 206 LEU A CA 1
ATOM 1624 C C . LEU A 1 206 ? -0.532 4.186 12.352 1.00 98.19 206 LEU A C 1
ATOM 1626 O O . LEU A 1 206 ? -1.309 3.751 11.509 1.00 98.19 206 LEU A O 1
ATOM 1630 N N . PHE A 1 207 ? 0.758 3.869 12.344 1.00 97.69 207 PHE A N 1
ATOM 1631 C CA . PHE A 1 207 ? 1.331 2.837 11.486 1.00 97.69 207 PHE A CA 1
ATOM 1632 C C . PHE A 1 207 ? 1.472 1.550 12.302 1.00 97.69 207 PHE A C 1
ATOM 1634 O O . PHE A 1 207 ? 2.256 1.502 13.253 1.00 97.69 207 PHE A O 1
ATOM 1641 N N . VAL A 1 208 ? 0.742 0.504 11.911 1.00 97.44 208 VAL A N 1
ATOM 1642 C CA . VAL A 1 208 ? 0.858 -0.826 12.527 1.00 97.44 208 VAL A CA 1
ATOM 1643 C C . VAL A 1 208 ? 2.001 -1.576 11.857 1.00 97.44 208 VAL A C 1
ATOM 1645 O O . VAL A 1 208 ? 1.957 -1.790 10.647 1.00 97.44 208 VAL A O 1
ATOM 1648 N N . VAL A 1 209 ? 3.042 -1.940 12.604 1.00 96.12 209 VAL A N 1
ATOM 1649 C CA . VAL A 1 209 ? 4.328 -2.398 12.040 1.00 96.12 209 VAL A CA 1
ATOM 1650 C C . VAL A 1 209 ? 4.802 -3.706 12.667 1.00 96.12 209 VAL A C 1
ATOM 1652 O O . VAL A 1 209 ? 4.477 -4.012 13.810 1.00 96.12 209 VAL A O 1
ATOM 1655 N N . GLN A 1 210 ? 5.590 -4.489 11.928 1.00 93.94 210 GLN A N 1
ATOM 1656 C CA . GLN A 1 210 ? 6.169 -5.725 12.457 1.00 93.94 210 GLN A CA 1
ATOM 1657 C C . GLN A 1 210 ? 7.298 -5.406 13.454 1.00 93.94 210 GLN A C 1
ATOM 1659 O O . GLN A 1 210 ? 8.129 -4.529 13.173 1.00 93.94 210 GLN A O 1
ATOM 1664 N N . PRO A 1 211 ? 7.395 -6.123 14.591 1.00 89.00 211 PRO A N 1
ATOM 1665 C CA . PRO A 1 211 ? 8.579 -6.066 15.441 1.00 89.00 211 PRO A CA 1
ATOM 1666 C C . PRO A 1 211 ? 9.832 -6.453 14.642 1.00 89.00 211 PRO A C 1
ATOM 1668 O O . PRO A 1 211 ? 9.868 -7.498 13.997 1.00 89.00 211 PRO A O 1
ATOM 1671 N N . GLY A 1 212 ? 10.867 -5.610 14.669 1.00 83.88 212 GLY A N 1
ATOM 1672 C CA . GLY A 1 212 ? 12.121 -5.882 13.953 1.00 83.88 212 GLY A CA 1
ATOM 1673 C C . GLY A 1 212 ? 12.056 -5.743 12.424 1.00 83.88 212 GLY A C 1
ATOM 1674 O O . GLY A 1 212 ? 12.927 -6.284 11.746 1.00 83.88 212 GLY A O 1
ATOM 1675 N N . GLU A 1 213 ? 11.063 -5.026 11.883 1.00 83.00 213 GLU A N 1
ATOM 1676 C CA . GLU A 1 213 ? 10.937 -4.710 10.450 1.00 83.00 213 GLU A CA 1
ATOM 1677 C C . GLU A 1 213 ? 12.273 -4.268 9.819 1.00 83.00 213 GLU A C 1
ATOM 1679 O O . GLU A 1 213 ? 12.975 -3.395 10.339 1.00 83.00 213 GLU A O 1
ATOM 1684 N N . THR A 1 214 ? 12.602 -4.835 8.658 1.00 80.00 214 THR A N 1
ATOM 1685 C CA . THR A 1 214 ? 13.827 -4.522 7.907 1.00 80.00 214 THR A CA 1
ATOM 1686 C C . THR A 1 214 ? 13.562 -3.530 6.777 1.00 80.00 214 THR A C 1
ATOM 1688 O O . THR A 1 214 ? 14.415 -2.689 6.490 1.00 80.00 214 THR A O 1
ATOM 1691 N N . ASN A 1 215 ? 12.354 -3.514 6.204 1.00 82.50 215 ASN A N 1
ATOM 1692 C CA . ASN A 1 215 ? 11.920 -2.562 5.180 1.00 82.50 215 ASN A CA 1
ATOM 1693 C C . ASN A 1 215 ? 11.435 -1.227 5.783 1.00 82.50 215 ASN A C 1
ATOM 1695 O O . ASN A 1 215 ? 10.439 -0.629 5.364 1.00 82.50 215 ASN A O 1
ATOM 1699 N N . THR A 1 216 ? 12.146 -0.738 6.798 1.00 87.38 216 THR A N 1
ATOM 1700 C CA . THR A 1 216 ? 11.797 0.511 7.489 1.00 87.38 216 THR A CA 1
ATOM 1701 C C . THR A 1 216 ? 11.970 1.730 6.596 1.00 87.38 216 THR A C 1
ATOM 1703 O O . THR A 1 216 ? 11.219 2.686 6.744 1.00 87.38 216 THR A O 1
ATOM 1706 N N . VAL A 1 217 ? 12.909 1.710 5.646 1.00 91.31 217 VAL A N 1
ATOM 1707 C CA . VAL A 1 217 ? 13.203 2.869 4.787 1.00 91.31 217 VAL A CA 1
ATOM 1708 C C . VAL A 1 217 ? 12.002 3.255 3.920 1.00 91.31 217 VAL A C 1
ATOM 1710 O O . VAL A 1 217 ? 11.677 4.437 3.847 1.00 91.31 217 VAL A O 1
ATOM 1713 N N . ASP A 1 218 ? 11.301 2.288 3.319 1.00 93.75 218 ASP A N 1
ATOM 1714 C CA . ASP A 1 218 ? 10.090 2.554 2.526 1.00 93.75 218 ASP A CA 1
ATOM 1715 C C . ASP A 1 218 ? 9.007 3.249 3.366 1.00 93.75 218 ASP A C 1
ATOM 1717 O O . ASP A 1 218 ? 8.419 4.247 2.953 1.00 93.75 218 ASP A O 1
ATOM 1721 N N . GLN A 1 219 ? 8.799 2.764 4.590 1.00 94.38 219 GLN A N 1
ATOM 1722 C CA . GLN A 1 219 ? 7.817 3.321 5.520 1.00 94.38 219 GLN A CA 1
ATOM 1723 C C . GLN A 1 219 ? 8.237 4.709 6.023 1.00 94.38 219 GLN A C 1
ATOM 1725 O O . GLN A 1 219 ? 7.432 5.636 6.015 1.00 94.38 219 GLN A O 1
ATOM 1730 N N . ARG A 1 220 ? 9.511 4.883 6.392 1.00 94.62 220 ARG A N 1
ATOM 1731 C CA . ARG A 1 220 ? 10.050 6.150 6.906 1.00 94.62 220 ARG A CA 1
ATOM 1732 C C . ARG A 1 220 ? 10.044 7.252 5.856 1.00 94.62 220 ARG A C 1
ATOM 1734 O O . ARG A 1 220 ? 9.738 8.389 6.188 1.00 94.62 220 ARG A O 1
ATOM 1741 N N . LEU A 1 221 ? 10.330 6.935 4.593 1.00 96.12 221 LEU A N 1
ATOM 1742 C CA . LEU A 1 221 ? 10.204 7.907 3.504 1.00 96.12 221 LEU A CA 1
ATOM 1743 C C . LEU A 1 221 ? 8.766 8.423 3.379 1.00 96.12 221 LEU A C 1
ATOM 1745 O O . LEU A 1 221 ? 8.569 9.627 3.220 1.00 96.12 221 LEU A O 1
ATOM 1749 N N . LEU A 1 222 ? 7.776 7.534 3.500 1.00 97.44 222 LEU A N 1
ATOM 1750 C CA . LEU A 1 222 ? 6.366 7.917 3.510 1.00 97.44 222 LEU A CA 1
ATOM 1751 C C . LEU A 1 222 ? 6.016 8.775 4.738 1.00 97.44 222 LEU A C 1
ATOM 1753 O O . LEU A 1 222 ? 5.373 9.811 4.590 1.00 97.44 222 LEU A O 1
ATOM 1757 N N . GLU A 1 223 ? 6.494 8.414 5.930 1.00 97.00 223 GLU A N 1
ATOM 1758 C CA . GLU A 1 223 ? 6.318 9.213 7.155 1.00 97.00 223 GLU A CA 1
ATOM 1759 C C . GLU A 1 223 ? 6.907 10.624 7.030 1.00 97.00 223 GLU A C 1
ATOM 1761 O O . GLU A 1 223 ? 6.275 11.610 7.419 1.00 97.00 223 GLU A O 1
ATOM 1766 N N . PHE A 1 224 ? 8.113 10.747 6.470 1.00 97.12 224 PHE A N 1
ATOM 1767 C CA . PHE A 1 224 ? 8.748 12.044 6.254 1.00 97.12 224 PHE A CA 1
ATOM 1768 C C . PHE A 1 224 ? 7.969 12.879 5.246 1.00 97.12 224 PHE A C 1
ATOM 1770 O O . PHE A 1 224 ? 7.722 14.052 5.509 1.00 97.12 224 PHE A O 1
ATOM 1777 N N . GLN A 1 225 ? 7.506 12.275 4.150 1.00 97.88 225 GLN A N 1
ATOM 1778 C CA . GLN A 1 225 ? 6.680 12.981 3.175 1.00 97.88 225 GLN A CA 1
ATOM 1779 C C . GLN A 1 225 ? 5.387 13.505 3.812 1.00 97.88 225 GLN A C 1
ATOM 1781 O O . GLN A 1 225 ? 5.030 14.666 3.624 1.00 97.88 225 GLN A O 1
ATOM 1786 N N . ILE A 1 226 ? 4.706 12.675 4.604 1.00 98.00 226 ILE A N 1
ATOM 1787 C CA . ILE A 1 226 ? 3.470 13.052 5.294 1.00 98.00 226 ILE A CA 1
ATOM 17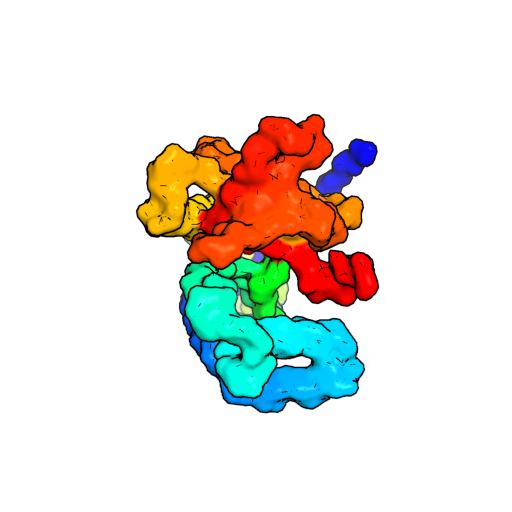88 C C . ILE A 1 226 ? 3.720 14.174 6.311 1.00 98.00 226 ILE A C 1
ATOM 1790 O O . ILE A 1 226 ? 3.009 15.179 6.323 1.00 98.00 226 ILE A O 1
ATOM 1794 N N . SER A 1 227 ? 4.728 14.024 7.168 1.00 96.88 227 SER A N 1
ATOM 1795 C CA . SER A 1 227 ? 5.014 15.008 8.219 1.00 96.88 227 SER A CA 1
ATOM 1796 C C . SER A 1 227 ? 5.493 16.343 7.648 1.00 96.88 227 SER A C 1
ATOM 1798 O O . SER A 1 227 ? 5.036 17.389 8.102 1.00 96.88 227 SER A O 1
ATOM 1800 N N . GLN A 1 228 ? 6.350 16.334 6.626 1.00 96.88 228 GLN A N 1
ATOM 1801 C CA . GLN A 1 228 ? 6.904 17.557 6.041 1.00 96.88 228 GLN A CA 1
ATOM 1802 C C . GLN A 1 228 ? 5.903 18.288 5.144 1.00 96.88 228 GLN A C 1
ATOM 1804 O O . GLN A 1 228 ? 5.834 19.513 5.204 1.00 96.88 228 GLN A O 1
ATOM 1809 N N . ALA A 1 229 ? 5.122 17.568 4.331 1.00 97.06 229 ALA A N 1
ATOM 1810 C CA . ALA A 1 229 ? 4.179 18.201 3.408 1.00 97.06 229 ALA A CA 1
ATOM 1811 C C . ALA A 1 229 ? 2.819 18.521 4.050 1.00 97.06 229 ALA A C 1
ATOM 1813 O O . ALA A 1 229 ? 2.146 19.453 3.614 1.00 97.06 229 ALA A O 1
ATOM 1814 N N . HIS A 1 230 ? 2.404 17.760 5.071 1.00 96.88 230 HIS A N 1
ATOM 1815 C CA . HIS A 1 230 ? 1.044 17.827 5.625 1.00 96.88 230 HIS A CA 1
ATOM 1816 C C . HIS A 1 230 ? 0.987 18.009 7.154 1.00 96.88 230 HIS A C 1
ATOM 1818 O O . HIS A 1 230 ? -0.090 18.219 7.720 1.00 96.88 230 HIS A O 1
ATOM 1824 N N . GLY A 1 231 ? 2.125 17.946 7.853 1.00 96.44 231 GLY A N 1
ATOM 1825 C CA . GLY A 1 231 ? 2.209 18.241 9.285 1.00 96.44 231 GLY A CA 1
ATOM 1826 C C . GLY A 1 231 ? 1.494 17.235 10.191 1.00 96.44 231 GLY A C 1
ATOM 1827 O O . GLY A 1 231 ? 1.089 17.605 11.294 1.00 96.44 231 GLY A O 1
ATOM 1828 N N . TRP A 1 232 ? 1.254 16.003 9.734 1.00 97.50 232 TRP A N 1
ATOM 1829 C CA . TRP A 1 232 ? 0.686 14.941 10.572 1.00 97.50 232 TRP A CA 1
ATOM 1830 C C . TRP A 1 232 ? 1.771 14.257 11.397 1.00 97.50 232 TRP A C 1
ATOM 1832 O O . TRP A 1 232 ? 2.857 13.960 10.895 1.00 97.50 232 TRP A O 1
ATOM 1842 N N . ARG A 1 233 ? 1.457 13.973 12.663 1.00 96.69 233 ARG A N 1
ATOM 1843 C CA . ARG A 1 233 ? 2.309 13.160 13.530 1.00 96.69 233 ARG A CA 1
ATOM 1844 C C . ARG A 1 233 ? 1.975 11.686 13.311 1.00 96.69 233 ARG A C 1
ATOM 1846 O O . ARG A 1 233 ? 0.801 11.319 13.313 1.00 96.69 233 ARG A O 1
ATOM 1853 N N . ILE A 1 234 ? 3.009 10.866 13.128 1.00 97.06 234 ILE A N 1
ATOM 1854 C CA . ILE A 1 234 ? 2.877 9.420 12.941 1.00 97.06 234 ILE A CA 1
ATOM 1855 C C . ILE A 1 234 ? 3.453 8.691 14.153 1.00 97.06 234 ILE A C 1
ATOM 1857 O O . ILE A 1 234 ? 4.588 8.957 14.553 1.00 97.06 234 ILE A O 1
ATOM 1861 N N . ILE A 1 235 ? 2.682 7.757 14.707 1.00 95.62 235 ILE A N 1
ATOM 1862 C CA . ILE A 1 235 ? 3.115 6.815 15.741 1.00 95.62 235 ILE A CA 1
ATOM 1863 C C . ILE A 1 235 ? 3.210 5.421 15.129 1.00 95.62 235 ILE A C 1
ATOM 1865 O O . ILE A 1 235 ? 2.384 5.038 14.305 1.00 95.62 235 ILE A O 1
ATOM 1869 N N . ARG A 1 236 ? 4.238 4.664 15.515 1.00 94.75 236 ARG A N 1
ATOM 1870 C CA . ARG A 1 236 ? 4.466 3.289 15.063 1.00 94.75 236 ARG A CA 1
ATOM 1871 C C . ARG A 1 236 ? 4.300 2.355 16.249 1.00 94.75 236 ARG A C 1
ATOM 1873 O O . ARG A 1 236 ? 4.998 2.551 17.241 1.00 94.75 236 ARG A O 1
ATOM 1880 N N . GLN A 1 237 ? 3.428 1.363 16.129 1.00 94.69 237 GLN A N 1
ATOM 1881 C CA . GLN A 1 237 ? 3.273 0.301 17.124 1.00 94.69 237 GLN A CA 1
ATOM 1882 C C . GLN A 1 237 ? 3.018 -1.040 16.437 1.00 94.69 237 GLN A C 1
ATOM 1884 O O . GLN A 1 237 ? 2.453 -1.108 15.347 1.00 94.69 237 GLN A O 1
ATOM 1889 N N . SER A 1 238 ? 3.464 -2.114 17.063 1.00 94.62 238 SER A N 1
ATOM 1890 C CA . SER A 1 238 ? 3.116 -3.487 16.716 1.00 94.62 238 SER A CA 1
ATOM 1891 C C . SER A 1 238 ? 1.745 -3.867 17.268 1.00 94.62 238 SER A C 1
ATOM 1893 O O . SER A 1 238 ? 1.227 -3.217 18.173 1.00 94.62 238 SER A O 1
ATOM 1895 N N . LEU A 1 239 ? 1.159 -4.952 16.754 1.00 95.06 239 LEU A N 1
ATOM 1896 C CA . LEU A 1 239 ? -0.102 -5.484 17.286 1.00 95.06 239 LEU A CA 1
ATOM 1897 C C . LEU A 1 239 ? 0.006 -5.841 18.780 1.00 95.06 239 LEU A C 1
ATOM 1899 O O . LEU A 1 239 ? -0.939 -5.606 19.525 1.00 95.06 239 LEU A O 1
ATOM 1903 N N . THR A 1 240 ? 1.164 -6.335 19.232 1.00 92.62 240 THR A N 1
ATOM 1904 C CA . THR A 1 240 ? 1.425 -6.633 20.649 1.00 92.62 240 THR A CA 1
ATOM 1905 C C . THR A 1 240 ? 1.432 -5.370 21.510 1.00 92.62 240 THR A C 1
ATOM 1907 O O . THR A 1 240 ? 0.780 -5.340 22.545 1.00 92.62 240 THR A O 1
ATOM 1910 N N . GLU A 1 241 ? 2.102 -4.302 21.069 1.00 92.69 241 GLU A N 1
ATOM 1911 C CA . GLU A 1 241 ? 2.088 -3.021 21.795 1.00 92.69 241 GLU A CA 1
ATOM 1912 C C . GLU A 1 241 ? 0.688 -2.395 21.809 1.00 92.69 241 GLU A C 1
ATOM 1914 O O . GLU A 1 241 ? 0.290 -1.790 22.803 1.00 92.69 241 GLU A O 1
ATOM 1919 N N . LEU A 1 242 ? -0.080 -2.557 20.728 1.00 94.56 242 LEU A N 1
ATOM 1920 C CA . LEU A 1 242 ? -1.456 -2.067 20.656 1.00 94.56 242 LEU A CA 1
ATOM 1921 C C . LEU A 1 242 ? -2.381 -2.802 21.625 1.00 94.56 242 LEU A C 1
ATOM 1923 O O . LEU A 1 242 ? -3.254 -2.164 22.204 1.00 94.56 242 LEU A O 1
ATOM 1927 N N . ALA A 1 243 ? -2.176 -4.101 21.854 1.00 92.88 243 ALA A N 1
ATOM 1928 C CA . ALA A 1 243 ? -2.950 -4.851 22.843 1.00 92.88 243 ALA A CA 1
ATOM 1929 C C . ALA A 1 243 ? -2.793 -4.285 24.269 1.00 92.88 243 ALA A C 1
ATOM 1931 O O . ALA A 1 243 ? -3.700 -4.421 25.089 1.00 92.88 243 ALA A O 1
ATOM 1932 N N . GLU A 1 244 ? -1.666 -3.630 24.559 1.00 90.88 244 GLU A N 1
ATOM 1933 C CA . GLU A 1 244 ? -1.390 -3.012 25.857 1.00 90.88 244 GLU A CA 1
ATOM 1934 C C . GLU A 1 244 ? -1.778 -1.528 25.896 1.00 90.88 244 GLU A C 1
ATOM 1936 O O . GLU A 1 244 ? -2.289 -1.051 26.909 1.00 90.88 244 GLU A O 1
ATOM 1941 N N . HIS A 1 245 ? -1.556 -0.773 24.818 1.00 92.12 245 HIS A N 1
ATOM 1942 C CA . HIS A 1 245 ? -1.664 0.692 24.838 1.00 92.12 245 HIS A CA 1
ATOM 1943 C C . HIS A 1 245 ? -2.927 1.259 24.194 1.00 92.12 245 HIS A C 1
ATOM 1945 O O . HIS A 1 245 ? -3.268 2.410 24.486 1.00 92.12 245 HIS A O 1
ATOM 1951 N N . ALA A 1 246 ? -3.605 0.495 23.336 1.00 95.69 246 ALA A N 1
ATOM 1952 C CA . ALA A 1 246 ? -4.786 0.961 22.632 1.00 95.69 246 ALA A CA 1
ATOM 1953 C C . ALA A 1 246 ? -6.070 0.686 23.419 1.00 95.69 246 ALA A C 1
ATOM 1955 O O . ALA A 1 246 ? -6.235 -0.353 24.058 1.00 95.69 246 ALA A O 1
ATOM 1956 N N . SER A 1 247 ? -7.010 1.617 23.331 1.00 95.62 247 SER A N 1
ATOM 1957 C CA . SER A 1 247 ? -8.365 1.469 23.857 1.00 95.62 247 SER A CA 1
ATOM 1958 C C . SER A 1 247 ? -9.362 2.120 22.912 1.00 95.62 247 SER A C 1
ATOM 1960 O O . SER A 1 247 ? -9.004 3.016 22.153 1.00 95.62 247 SER A O 1
ATOM 1962 N N . VAL A 1 248 ? -10.620 1.698 22.982 1.00 94.81 248 VAL A N 1
ATOM 1963 C CA . VAL A 1 248 ? -11.716 2.338 22.251 1.00 94.81 248 VAL A CA 1
ATOM 1964 C C . VAL A 1 248 ? -12.531 3.154 23.242 1.00 94.81 248 VAL A C 1
ATOM 1966 O O . VAL A 1 248 ? -12.914 2.638 24.294 1.00 94.81 248 VAL A O 1
ATOM 1969 N N . ASP A 1 249 ? -12.774 4.419 22.921 1.00 94.06 249 ASP A N 1
ATOM 1970 C CA . ASP A 1 249 ? -13.680 5.259 23.690 1.00 94.06 249 ASP A CA 1
ATOM 1971 C C . ASP A 1 249 ? -15.114 4.693 23.591 1.00 94.06 249 ASP A C 1
ATOM 1973 O O . ASP A 1 249 ? -15.622 4.500 22.484 1.00 94.06 249 ASP A O 1
ATOM 1977 N N . PRO A 1 250 ? -15.780 4.382 24.716 1.00 91.38 250 PRO A N 1
ATOM 1978 C CA . PRO A 1 250 ? -17.055 3.665 24.701 1.00 91.38 250 PRO A CA 1
ATOM 1979 C C . PRO A 1 250 ? -18.247 4.520 24.250 1.00 91.38 250 PRO A C 1
ATOM 1981 O O . PRO A 1 250 ? -19.304 3.964 23.946 1.00 91.38 250 PRO A O 1
ATOM 1984 N N . GLU A 1 251 ? -18.115 5.849 24.239 1.00 91.31 251 GLU A N 1
ATOM 1985 C CA . GLU A 1 251 ? -19.186 6.766 23.837 1.00 91.31 251 GLU A CA 1
ATOM 1986 C C . GLU A 1 251 ? -19.090 7.101 22.346 1.00 91.31 251 GLU A C 1
ATOM 1988 O O . GLU A 1 251 ? -20.099 7.143 21.637 1.00 91.31 251 GLU A O 1
ATOM 1993 N N . THR A 1 252 ? -17.868 7.309 21.861 1.00 91.88 252 THR A N 1
ATOM 1994 C CA . THR A 1 252 ? -17.588 7.801 20.506 1.00 91.88 252 THR A CA 1
ATOM 1995 C C . THR A 1 252 ? -17.085 6.718 19.556 1.00 91.88 252 THR A C 1
ATOM 1997 O O . THR A 1 252 ? -17.196 6.881 18.342 1.00 91.88 252 THR A O 1
ATOM 2000 N N . GLY A 1 253 ? -16.545 5.615 20.080 1.00 93.38 253 GLY A N 1
ATOM 2001 C CA . GLY A 1 253 ? -15.866 4.587 19.294 1.00 93.38 253 GLY A CA 1
ATOM 2002 C C . GLY A 1 253 ? -14.469 4.987 18.814 1.00 93.38 253 GLY A C 1
ATOM 2003 O O . GLY A 1 253 ? -13.879 4.258 18.015 1.00 93.38 253 GLY A O 1
ATOM 2004 N N . ALA A 1 254 ? -13.941 6.130 19.265 1.00 95.50 254 ALA A N 1
ATOM 2005 C CA . ALA A 1 254 ? -12.634 6.624 18.857 1.00 95.50 254 ALA A CA 1
ATOM 2006 C C . ALA A 1 254 ? -11.508 5.706 19.355 1.00 95.50 254 ALA A C 1
ATOM 2008 O O . ALA A 1 254 ? -11.511 5.250 20.501 1.00 95.50 254 ALA A O 1
ATOM 2009 N N . LEU A 1 255 ? -10.522 5.438 18.496 1.00 97.00 255 LEU A N 1
ATOM 2010 C CA . LEU A 1 255 ? -9.326 4.694 18.881 1.00 97.00 255 LEU A CA 1
ATOM 2011 C C . LEU A 1 255 ? -8.351 5.633 19.596 1.00 97.00 255 LEU A C 1
ATOM 2013 O O . LEU A 1 255 ? -7.847 6.583 19.000 1.00 97.00 255 LEU A O 1
ATOM 2017 N N . MET A 1 256 ? -8.048 5.320 20.850 1.00 96.69 256 MET A N 1
ATOM 2018 C CA . MET A 1 256 ? -7.176 6.102 21.721 1.00 96.69 256 MET A CA 1
ATOM 2019 C C . MET A 1 256 ? -5.879 5.340 21.990 1.00 96.69 256 MET A C 1
ATOM 2021 O O . MET A 1 256 ? -5.905 4.144 22.288 1.00 96.69 256 MET A O 1
ATOM 2025 N N . LEU A 1 257 ? -4.740 6.030 21.920 1.00 95.69 257 LEU A N 1
ATOM 2026 C CA . LEU A 1 257 ? -3.423 5.472 22.228 1.00 95.69 257 LEU A CA 1
ATOM 2027 C C . LEU A 1 257 ? -2.821 6.135 23.458 1.00 95.69 257 LEU A C 1
ATOM 2029 O O . LEU A 1 257 ? -2.596 7.344 23.482 1.00 95.69 257 LEU A O 1
ATOM 2033 N N . ARG A 1 258 ? -2.494 5.324 24.465 1.00 92.56 258 ARG A N 1
ATOM 2034 C CA . ARG A 1 258 ? -1.752 5.785 25.640 1.00 92.56 258 ARG A CA 1
ATOM 2035 C C . ARG A 1 258 ? -0.288 6.046 25.303 1.00 92.56 258 ARG A C 1
ATOM 2037 O O . ARG A 1 258 ? 0.327 5.351 24.490 1.00 92.56 258 ARG A O 1
ATOM 2044 N N . HIS A 1 259 ? 0.292 7.032 25.977 1.00 82.38 259 HIS A N 1
ATOM 2045 C CA . HIS A 1 259 ? 1.711 7.324 25.865 1.00 82.38 259 HIS A CA 1
ATOM 2046 C C . HIS A 1 259 ? 2.540 6.261 26.588 1.00 82.38 259 HIS A C 1
ATOM 2048 O O . HIS A 1 259 ? 2.466 6.132 27.805 1.00 82.38 259 HIS A O 1
ATOM 2054 N N . SER A 1 260 ? 3.433 5.584 25.866 1.00 73.56 260 SER A N 1
ATOM 2055 C CA . SER A 1 260 ? 4.358 4.607 26.464 1.00 73.56 260 SER A CA 1
ATOM 2056 C C . SER A 1 260 ? 5.330 5.221 27.482 1.00 73.56 260 SER A C 1
ATOM 2058 O O . SER A 1 260 ? 5.959 4.508 28.257 1.00 73.56 260 SER A O 1
ATOM 2060 N N . SER A 1 261 ? 5.504 6.546 27.459 1.00 74.50 261 SER A N 1
ATOM 2061 C CA . SER A 1 261 ? 6.454 7.271 28.303 1.00 74.50 261 SER A CA 1
ATOM 2062 C C . SER A 1 261 ? 5.867 7.802 29.613 1.00 74.50 261 SER A C 1
ATOM 2064 O O . SER A 1 261 ? 6.644 8.192 30.482 1.00 74.50 261 SER A O 1
ATOM 2066 N N . SER A 1 262 ? 4.539 7.903 29.749 1.00 76.38 262 SER A N 1
ATOM 2067 C CA . SER A 1 262 ? 3.898 8.422 30.965 1.00 76.38 262 SER A CA 1
ATOM 2068 C C . SER A 1 262 ? 2.391 8.170 30.968 1.00 76.38 262 SER A C 1
ATOM 2070 O O . SER A 1 262 ? 1.690 8.662 30.087 1.00 76.38 262 SER A O 1
ATOM 2072 N N . ASP A 1 263 ? 1.893 7.539 32.032 1.00 75.38 263 ASP A N 1
ATOM 2073 C CA . ASP A 1 263 ? 0.456 7.363 32.292 1.00 75.38 263 ASP A CA 1
ATOM 2074 C C . ASP A 1 263 ? -0.269 8.672 32.654 1.00 75.38 263 ASP A C 1
ATOM 2076 O O . ASP A 1 263 ? -1.490 8.694 32.764 1.00 75.38 263 ASP A O 1
ATOM 2080 N N . GLN A 1 264 ? 0.467 9.768 32.878 1.00 77.94 264 GLN A N 1
ATOM 2081 C CA . GLN A 1 264 ? -0.121 11.074 33.207 1.00 77.94 264 GLN A CA 1
ATOM 2082 C C . GLN A 1 264 ? -0.480 11.911 31.976 1.00 77.94 264 GLN A C 1
ATOM 2084 O O . GLN A 1 264 ? -1.069 12.979 32.123 1.00 77.94 264 GLN A O 1
ATOM 2089 N N . LEU A 1 265 ? -0.060 11.488 30.781 1.00 83.62 265 LEU A N 1
ATOM 2090 C CA . LEU A 1 265 ? -0.426 12.168 29.546 1.00 83.62 265 LEU A CA 1
ATOM 2091 C C . LEU A 1 265 ? -1.757 11.616 29.041 1.00 83.62 265 LEU A C 1
ATOM 2093 O O . LEU A 1 265 ? -1.949 10.400 28.999 1.00 83.62 265 LEU A O 1
ATOM 2097 N N . GLU A 1 266 ? -2.644 12.519 28.632 1.00 87.81 266 GLU A N 1
ATOM 2098 C CA . GLU A 1 266 ? -3.923 12.143 28.036 1.00 87.81 266 GLU A CA 1
ATOM 2099 C C . GLU A 1 266 ? -3.708 11.275 26.785 1.00 87.81 266 GLU A C 1
ATOM 2101 O O . GLU A 1 266 ? -2.803 11.566 25.997 1.00 87.81 266 GLU A O 1
ATOM 2106 N N . PRO A 1 267 ? -4.515 10.218 26.582 1.00 92.94 267 PRO A N 1
ATOM 2107 C CA . PRO A 1 267 ? -4.436 9.398 25.382 1.00 92.94 267 PRO A CA 1
ATOM 2108 C C . PRO A 1 267 ? -4.648 10.218 24.107 1.00 92.94 267 PRO A C 1
ATOM 2110 O O . PRO A 1 267 ? -5.432 11.166 24.067 1.00 92.94 267 PRO A O 1
ATOM 2113 N N . GLU A 1 268 ? -3.982 9.813 23.032 1.00 94.44 268 GLU A N 1
ATOM 2114 C CA . GLU A 1 268 ? -4.066 10.493 21.744 1.00 94.44 268 GLU A CA 1
ATOM 2115 C C . GLU A 1 268 ? -5.012 9.759 20.798 1.00 94.44 268 GLU A C 1
ATOM 2117 O O . GLU A 1 268 ? -4.890 8.552 20.588 1.00 94.44 268 GLU A O 1
ATOM 2122 N N . GLU A 1 269 ? -5.940 10.504 20.206 1.00 97.00 269 GLU A N 1
ATOM 2123 C CA . GLU A 1 269 ? -6.916 9.974 19.258 1.00 97.00 269 GLU A CA 1
ATOM 2124 C C . GLU A 1 269 ? -6.283 9.673 17.891 1.00 97.00 269 GLU A C 1
ATOM 2126 O O . GLU A 1 269 ? -5.507 10.468 17.345 1.00 97.00 269 GLU A O 1
ATOM 2131 N N . VAL A 1 270 ? -6.632 8.524 17.316 1.00 97.88 270 VAL A N 1
ATOM 2132 C CA . VAL A 1 270 ? -6.127 8.041 16.027 1.00 97.88 270 VAL A CA 1
ATOM 2133 C C . VAL A 1 270 ? -7.149 8.289 14.922 1.00 97.88 270 VAL A C 1
ATOM 2135 O O . VAL A 1 270 ? -8.246 7.744 14.953 1.00 97.88 270 VAL A O 1
ATOM 2138 N N . ALA A 1 271 ? -6.749 9.034 13.890 1.00 98.00 271 ALA A N 1
ATOM 2139 C CA . ALA A 1 271 ? -7.590 9.296 12.721 1.00 98.00 271 ALA A CA 1
ATOM 2140 C C . ALA A 1 271 ? -7.508 8.212 11.645 1.00 98.00 271 ALA A C 1
ATOM 2142 O O . ALA A 1 271 ? -8.490 7.919 10.970 1.00 98.00 271 ALA A O 1
ATOM 2143 N N . VAL A 1 272 ? -6.318 7.645 11.429 1.00 98.50 272 VAL A N 1
ATOM 2144 C CA . VAL A 1 272 ? -6.100 6.617 10.403 1.00 98.50 272 VAL A CA 1
ATOM 2145 C C . VAL A 1 272 ? -5.152 5.563 10.941 1.00 98.50 272 VAL A C 1
ATOM 2147 O O . VAL A 1 272 ? -4.074 5.881 11.449 1.00 98.50 272 VAL A O 1
ATOM 2150 N N . VAL A 1 273 ? -5.540 4.304 10.758 1.00 98.38 273 VAL A N 1
ATOM 2151 C CA . VAL A 1 273 ? -4.697 3.136 1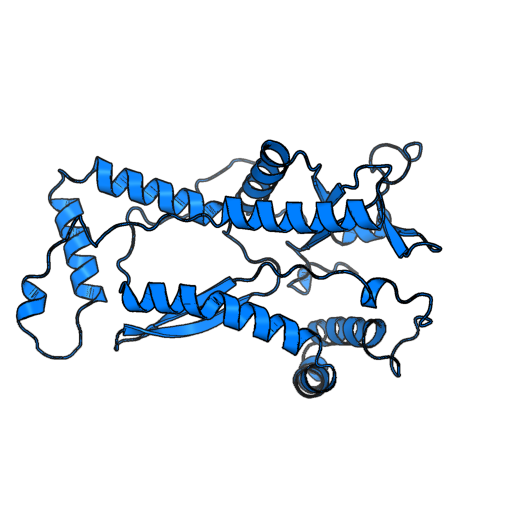1.000 1.00 98.38 273 VAL A CA 1
ATOM 2152 C C . VAL A 1 273 ? -4.177 2.631 9.658 1.00 98.38 273 VAL A C 1
ATOM 2154 O O . VAL A 1 273 ? -4.946 2.191 8.806 1.00 98.38 273 VAL A O 1
ATOM 2157 N N . TYR A 1 274 ? -2.864 2.695 9.454 1.00 98.25 274 TYR A N 1
ATOM 2158 C CA . TYR A 1 274 ? -2.197 2.187 8.262 1.00 98.25 274 TYR A CA 1
ATOM 2159 C C . TYR A 1 274 ? -1.431 0.901 8.577 1.00 98.25 274 TYR A C 1
ATOM 2161 O O . TYR A 1 274 ? -0.410 0.910 9.268 1.00 98.25 274 TYR A O 1
ATOM 2169 N N . TYR A 1 275 ? -1.922 -0.218 8.048 1.00 97.81 275 TYR A N 1
ATOM 2170 C CA . TYR A 1 275 ? -1.337 -1.535 8.274 1.00 97.81 275 TYR A CA 1
ATOM 2171 C C . TYR A 1 275 ? -0.119 -1.789 7.375 1.00 97.81 275 TYR A C 1
ATOM 2173 O O . TYR A 1 275 ? -0.222 -1.901 6.152 1.00 97.81 275 TYR A O 1
ATOM 2181 N N . ARG A 1 276 ? 1.046 -1.940 8.012 1.00 96.94 276 ARG A N 1
ATOM 2182 C CA . ARG A 1 276 ? 2.293 -2.504 7.461 1.00 96.94 276 ARG A CA 1
ATOM 2183 C C . ARG A 1 276 ? 2.674 -3.824 8.152 1.00 96.94 276 ARG A C 1
ATOM 2185 O O . ARG A 1 276 ? 3.809 -4.273 8.045 1.00 96.94 276 ARG A O 1
ATOM 2192 N N . ALA A 1 277 ? 1.715 -4.428 8.844 1.00 95.88 277 ALA A N 1
ATOM 2193 C CA . ALA A 1 277 ? 1.765 -5.719 9.522 1.00 95.88 277 ALA A CA 1
ATOM 2194 C C . ALA A 1 277 ? 0.347 -6.313 9.559 1.00 95.88 277 ALA A C 1
ATOM 2196 O O . ALA A 1 277 ? -0.600 -5.666 9.108 1.00 95.88 277 ALA A O 1
ATOM 2197 N N . GLY A 1 278 ? 0.197 -7.522 10.095 1.00 94.75 278 GLY A N 1
ATOM 2198 C CA . GLY A 1 278 ? -1.094 -8.205 10.224 1.00 94.75 278 GLY A CA 1
ATOM 2199 C C . GLY A 1 278 ? -1.525 -8.952 8.959 1.00 94.75 278 GLY A C 1
ATOM 2200 O O . GLY A 1 278 ? -2.618 -9.499 8.900 1.00 94.75 278 GLY A O 1
ATOM 2201 N N . TYR A 1 279 ? -0.666 -9.005 7.940 1.00 93.44 279 TYR A N 1
ATOM 2202 C CA . TYR A 1 279 ? -0.922 -9.739 6.696 1.00 93.44 279 TYR A CA 1
ATOM 2203 C C . TYR A 1 279 ? -0.437 -11.195 6.754 1.00 93.44 279 TYR A C 1
ATOM 2205 O O . TYR A 1 279 ? -0.653 -11.952 5.812 1.00 93.44 279 TYR A O 1
ATOM 2213 N N . ALA A 1 280 ? 0.239 -11.593 7.837 1.00 93.00 280 ALA A N 1
ATOM 2214 C CA . ALA A 1 280 ? 0.755 -12.942 8.023 1.00 93.00 280 ALA A CA 1
ATOM 2215 C C . ALA A 1 280 ? 0.470 -13.465 9.443 1.00 93.00 280 ALA A C 1
ATOM 2217 O O . ALA A 1 280 ? 0.517 -12.682 10.394 1.00 93.00 280 ALA A O 1
ATOM 2218 N N . PRO A 1 281 ? 0.293 -14.791 9.626 1.00 92.50 281 PRO A N 1
ATOM 2219 C CA . PRO A 1 281 ? 0.017 -15.385 10.939 1.00 92.50 281 PRO A CA 1
ATOM 2220 C C . PRO A 1 281 ? 1.064 -15.037 12.004 1.00 92.50 281 PRO A C 1
ATOM 2222 O O . PRO A 1 281 ? 0.733 -14.820 13.163 1.00 92.50 281 PRO A O 1
ATOM 2225 N N . LYS A 1 282 ? 2.335 -14.928 11.599 1.00 91.62 282 LYS A N 1
ATOM 2226 C CA . LYS A 1 282 ? 3.467 -14.607 12.483 1.00 91.62 282 LYS A CA 1
ATOM 2227 C C . LYS A 1 282 ? 3.395 -13.220 13.137 1.00 91.62 282 LYS A C 1
ATOM 2229 O O . LYS A 1 282 ? 4.194 -12.953 14.023 1.00 91.62 282 LYS A O 1
ATOM 2234 N N . ASP A 1 283 ? 2.496 -12.347 12.684 1.00 91.44 283 ASP A N 1
ATOM 2235 C CA . ASP A 1 283 ? 2.319 -11.007 13.254 1.00 91.44 283 ASP A CA 1
ATOM 2236 C C . ASP A 1 283 ? 1.385 -11.013 14.476 1.00 91.44 283 ASP A C 1
ATOM 2238 O O . ASP A 1 283 ? 1.305 -10.018 15.196 1.00 91.44 283 ASP A O 1
ATOM 2242 N N . TYR A 1 284 ? 0.692 -12.130 14.719 1.00 89.62 284 TYR A N 1
ATOM 2243 C CA . TYR A 1 284 ? -0.271 -12.311 15.800 1.00 89.62 284 TYR A CA 1
ATOM 2244 C C . TYR A 1 284 ? 0.337 -13.204 16.884 1.00 89.62 284 TYR A C 1
ATOM 2246 O O . TYR A 1 284 ? 0.199 -14.425 16.869 1.00 89.62 284 TYR A O 1
ATOM 2254 N N . PHE A 1 285 ? 1.052 -12.581 17.820 1.00 77.88 285 PHE A N 1
ATOM 2255 C CA . PHE A 1 285 ? 1.592 -13.259 18.997 1.00 77.88 285 PHE A CA 1
ATOM 2256 C C . PHE A 1 285 ? 0.502 -13.333 20.075 1.00 77.88 285 PHE A C 1
ATOM 2258 O O . PHE A 1 285 ? 0.302 -12.366 20.808 1.00 77.88 285 PHE A O 1
ATOM 2265 N N . GLY A 1 286 ? -0.227 -14.449 20.138 1.00 58.97 286 GLY A N 1
ATOM 2266 C CA . GLY A 1 286 ? -1.309 -14.664 21.106 1.00 58.97 286 GLY A CA 1
ATOM 2267 C C . GLY A 1 286 ? -1.995 -16.005 20.929 1.00 58.97 286 GLY A C 1
ATOM 2268 O O . GLY A 1 286 ? -2.495 -16.248 19.810 1.00 58.97 286 GLY A O 1
#

pLDDT: mean 92.17, std 8.82, range [49.53, 98.62]

Sequence (286 aa):
SYYECAPVSLLPNAFPKASFEQAVDVAPLFNRLVDRLSENADFLETTLIPVGEADPFTFQLLKLYQEIYIPDKSSIPPAQNWAKQADRLGLFRSDYMLHTDNAIKQVELNTIASSFGALSARVAALHRHLTTFTSANPAVTEFLTQNKRDVLKQENNDSSMETMVLDPTTDGVPENMALEKLAYALHFAAQHYQERFAPSQKPILLFVVQPGETNTVDQRLLEFQISQAHGWRIIRQSLTELAEHASVDPETGALMLRHSSSDQLEPEEVAVVYYRAGYAPKDYFG

InterPro domains:
  IPR005615 Glutathione synthase [PF03917] (4-240)
  IPR005615 Glutathione synthase [PTHR11130] (5-284)
  IPR016185 Pre-ATP-grasp domain superfamily [SSF52440] (202-285)
  IPR037013 Glutathione synthase, substrate-binding domain superfamily [G3DSA:3.40.50.1760] (177-286)

Foldseek 3Di:
DDDDDDDADQADFDADPVQVVVVVVCVVVVVVVCVVVLLPLVNCCVPQVVVCVVDVLSVVVVLVSCQQRPPVSHPADPVQSVVVVADDFWDKDFDWDQDLQRHTDTDDIGRAQDFCLQVVQVSLVSNQCSCVVCVVPVVVQVVRQVSNLVNPDRPPPDPVSVVGGDDPVPDGRDRRCSLVVVLVSQLVQQVVQCVPPPVPDRFAAEEAAAVPDPSVVRVVSSQCSNCVVRNHHYDYDAPVQCVVFWDADRPRRWIWGDDPVDPPDGTGTHRYYHYNDPPDPVSDDD